Protein 7UI2 (pdb70)

B-factor: mean 17.04, std 7.42, range [5.12, 53.89]

Radius of gyration: 20.71 Å; Cα contacts (8 Å, |Δi|>4): 274; chains: 2; bounding box: 57×62×33 Å

Secondary structure (DSSP, 8-state):
----HHHHHHHHTTT-TTHHHHHHHHHHHHHTSS-TTS---HHHHHHHHHHHHHTTSS-GGGHHHHHHHHHHHHHHHHHHHTT--TT--SHHHHHHHHHHTTSTT--HHHHHHHHHHHHHT---/-------HHHHHHHHTTT-TTHHHHHHHHHHHHHTSS-TTS---HHHHHHHHHHHHHTTSS-GGGHHHHHHHHHHHHHHHHHHHTT--TT--SHHHHHHHHHHTTSTT--HHHHHHHHHHHHHT---

Nearest PDB structures (foldseek):
  7ui2-assembly1_A  TM=1.008E+00  e=2.248E-19  Phlebotomus papatasi
  4jd9-assembly6_E  TM=9.354E-01  e=8.889E-13  Phlebotomus duboscqi
  4jd9-assembly4_D  TM=9.294E-01  e=1.485E-12  Phlebotomus duboscqi
  4jd9-assembly7_G  TM=9.318E-01  e=2.749E-12  Phlebotomus duboscqi
  4ozd-assembly1_A  TM=9.275E-01  e=1.919E-12  Phlebotomus duboscqi

Solvent-accessible surface area: 14490 Å² total; per-residue (Å²): 198,160,52,37,0,19,96,66,0,78,69,142,29,126,53,27,6,1,72,124,4,1,27,46,13,7,52,13,32,77,6,28,0,2,23,136,101,69,67,21,50,148,87,26,2,126,41,0,0,57,10,0,34,148,52,108,8,13,75,161,89,60,92,78,67,6,53,123,21,0,82,72,4,10,162,124,6,141,147,72,32,212,108,36,40,117,36,20,37,19,20,17,2,31,10,0,68,113,19,0,34,109,20,201,90,10,9,73,131,119,0,71,124,4,15,106,88,48,1,104,83,28,97,66,165,153,80,120,134,65,33,0,26,110,63,0,82,76,139,29,136,147,53,118,34,63,122,11,1,15,34,12,6,35,13,33,83,6,28,0,1,24,133,113,70,68,14,35,128,87,24,2,101,45,0,0,68,10,0,29,139,44,121,4,9,82,158,92,50,78,74,51,0,42,100,12,0,71,85,3,6,134,71,6,106,116,32,31,159,137,55,78,156,210,74,75,20,71,20,2,2,4,0,17,37,1,0,2,22,20,176,82,5,24,18,60,85,0,31,131,3,6,71,92,47,0,110,84,29,96,73

Foldseek 3Di:
DWDFLLVVLCVVCVPPPCSVQRSLLSNLCLQLLAPPVRAGDDRNLVSLLVLCCVLPQDDPVCSVVLSVQLVVQSVVLCVVCVPPDPPDPNCSSVSSVVSSVVPPSGDPVSSVVSSVVVRVVDID/DDPPWDFLLVVLCVVCVPPPCSVQRSLLSNLCLQLLAPPVRQGDDRNLVSLLVLCCVLPQDDPVCSVVLSVQLVVQSVVLCVVCVPPDPPDPNCSSVSSVVSSVVPPSGDPVSSVVSSVVVRVVDID

Organism: Phlebotomus papatasi (NCBI:txid29031)

InterPro domains:
  IPR036728 Pheromone/general odorant binding protein superfamily [G3DSA:1.10.238.20] (1-122)

Structure (mmCIF, N/CA/C/O backbone):
data_7UI2
#
_entry.id   7UI2
#
_cell.length_a   34.380
_cell.length_b   54.610
_cell.length_c   61.620
_cell.angle_alpha   90.00
_cell.angle_beta   89.97
_cell.angle_gamma   90.00
#
_symmetry.space_group_name_H-M   'P 1 21 1'
#
loop_
_entity.id
_entity.type
_entity.pdbx_description
1 polymer 'SP15 protein'
2 non-polymer 'ACETATE ION'
3 water water
#
loop_
_atom_site.group_PDB
_atom_site.id
_atom_site.type_symbol
_atom_site.label_atom_id
_atom_site.label_alt_id
_atom_site.label_comp_id
_atom_site.label_asym_id
_atom_site.label_entity_id
_atom_site.label_seq_id
_atom_si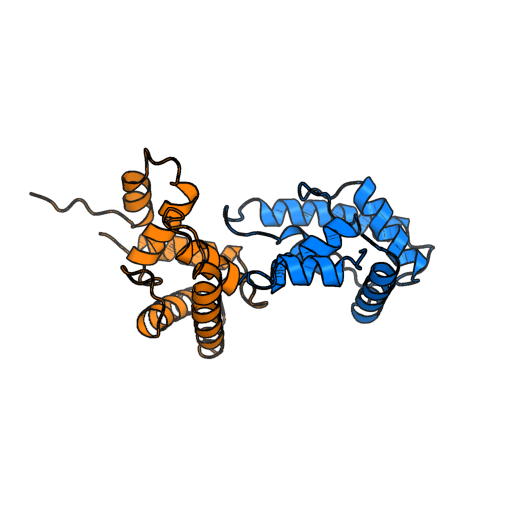te.pdbx_PDB_ins_code
_atom_site.Cartn_x
_atom_site.Cartn_y
_atom_site.Cartn_z
_atom_site.occupancy
_atom_site.B_iso_or_equiv
_atom_site.auth_seq_id
_atom_site.auth_comp_id
_atom_site.auth_asym_id
_atom_site.auth_atom_id
_atom_site.pdbx_PDB_model_num
ATOM 1 N N . GLU A 1 5 ? -26.994 8.034 -7.287 1.00 31.25 -1 GLU A N 1
ATOM 2 C CA . GLU A 1 5 ? -25.957 7.318 -6.557 1.00 29.76 -1 GLU A CA 1
ATOM 3 C C . GLU A 1 5 ? -25.209 6.388 -7.508 1.00 28.19 -1 GLU A C 1
ATOM 4 O O . GLU A 1 5 ? -25.813 5.564 -8.196 1.00 30.83 -1 GLU A O 1
ATOM 10 N N . PHE A 1 6 ? -23.893 6.562 -7.590 1.00 25.68 0 PHE A N 1
ATOM 11 C CA . PHE A 1 6 ? -23.064 5.818 -8.524 1.00 23.22 0 PHE A CA 1
ATOM 12 C C . PHE A 1 6 ? -22.168 4.850 -7.764 1.00 23.52 0 PHE A C 1
ATOM 13 O O . PHE A 1 6 ? -21.679 5.154 -6.671 1.00 26.06 0 PHE A O 1
ATOM 21 N N . GLU A 1 7 ? -21.977 3.668 -8.342 1.00 20.11 1 GLU A N 1
ATOM 22 C CA . GLU A 1 7 ? -21.170 2.632 -7.719 1.00 19.03 1 GLU A CA 1
ATOM 23 C C . GLU A 1 7 ? -20.215 2.054 -8.749 1.00 18.18 1 GLU A C 1
ATOM 24 O O . GLU A 1 7 ? -20.430 2.162 -9.959 1.00 16.31 1 GLU A O 1
ATOM 30 N N . ASN A 1 8 ? -19.164 1.429 -8.252 1.00 16.22 2 ASN A N 1
ATOM 31 C CA . ASN A 1 8 ? -18.243 0.722 -9.120 1.00 14.46 2 ASN A CA 1
ATOM 32 C C . ASN A 1 8 ? -18.905 -0.559 -9.622 1.00 13.54 2 ASN A C 1
ATOM 33 O O . ASN A 1 8 ? -19.786 -1.108 -8.954 1.00 14.22 2 ASN A O 1
ATOM 38 N N . PRO A 1 9 ? -18.511 -1.044 -10.806 1.00 12.21 3 PRO A N 1
ATOM 39 C CA . PRO A 1 9 ? -19.125 -2.275 -11.334 1.00 11.54 3 PRO A CA 1
ATOM 40 C C . PRO A 1 9 ? -19.104 -3.444 -10.366 1.00 11.58 3 PRO A C 1
ATOM 41 O O . PRO A 1 9 ? -20.081 -4.198 -10.305 1.00 11.88 3 PRO A O 1
ATOM 45 N N . SER A 1 10 ? -18.015 -3.612 -9.608 1.00 11.49 4 SER A N 1
ATOM 46 C CA . SER A 1 10 ? -17.929 -4.686 -8.619 1.00 12.98 4 SER A CA 1
ATOM 47 C C . SER A 1 10 ? -19.129 -4.665 -7.673 1.00 15.78 4 SER A C 1
ATOM 48 O O . SER A 1 10 ? -19.812 -5.678 -7.489 1.00 16.02 4 SER A O 1
ATOM 51 N N . LYS A 1 11 ? -19.401 -3.506 -7.068 1.00 14.35 5 LYS A N 1
ATOM 52 C CA . LYS A 1 11 ? -20.506 -3.397 -6.119 1.00 15.97 5 LYS A CA 1
ATOM 53 C C . LYS A 1 11 ? -21.853 -3.574 -6.811 1.00 16.11 5 LYS A C 1
ATOM 54 O O . LYS A 1 11 ? -22.724 -4.299 -6.316 1.00 16.92 5 LYS A O 1
ATOM 60 N N . LYS A 1 12 ? -22.039 -2.908 -7.954 1.00 15.55 6 LYS A N 1
ATOM 61 C CA . LYS A 1 12 ? -23.278 -3.033 -8.714 1.00 15.90 6 LYS A CA 1
ATOM 62 C C . LYS A 1 12 ? -23.572 -4.491 -9.051 1.00 15.21 6 LYS A C 1
ATOM 63 O O . LYS A 1 12 ? -24.712 -4.951 -8.929 1.00 16.14 6 LYS A O 1
ATOM 69 N N . CYS A 1 13 ? -22.550 -5.240 -9.467 1.00 13.80 7 CYS A N 1
ATOM 70 C CA . CYS A 1 13 ? -22.786 -6.611 -9.905 1.00 13.37 7 CYS A CA 1
ATOM 71 C C . CYS A 1 13 ? -23.022 -7.536 -8.717 1.00 15.36 7 CYS A C 1
ATOM 72 O O . CYS A 1 13 ? -23.848 -8.453 -8.791 1.00 14.64 7 CYS A O 1
ATOM 75 N N . GLU A 1 14 ? -22.287 -7.321 -7.621 1.00 14.51 8 GLU A N 1
ATOM 76 C CA . GLU A 1 14 ? -22.529 -8.079 -6.398 1.00 15.68 8 GLU A CA 1
ATOM 77 C C . GLU A 1 14 ? -23.973 -7.922 -5.937 1.00 21.26 8 GLU A C 1
ATOM 78 O O . GLU A 1 14 ? -24.610 -8.894 -5.516 1.00 23.04 8 GLU A O 1
ATOM 84 N N . GLU A 1 15 ? -24.505 -6.700 -6.021 1.00 19.30 9 GLU A N 1
ATOM 85 C CA . GLU A 1 15 ? -25.875 -6.448 -5.591 1.00 19.66 9 GLU A CA 1
ATOM 86 C C . GLU A 1 15 ? -26.875 -7.132 -6.507 1.00 19.62 9 GLU A C 1
ATOM 87 O O . GLU A 1 15 ? -27.883 -7.674 -6.042 1.00 21.03 9 GLU A O 1
ATOM 93 N N . LYS A 1 16 ? -26.610 -7.111 -7.813 1.00 18.23 10 LYS A N 1
ATOM 94 C CA . LYS A 1 16 ? -27.525 -7.707 -8.777 1.00 18.36 10 LYS A CA 1
ATOM 95 C C . LYS A 1 16 ? -27.690 -9.204 -8.543 1.00 18.50 10 LYS A C 1
ATOM 96 O O . LYS A 1 16 ? -28.793 -9.745 -8.690 1.00 19.63 10 LYS A O 1
ATOM 102 N N . PHE A 1 17 ? -26.612 -9.887 -8.161 1.00 17.60 11 PHE A N 1
ATOM 103 C CA . PHE A 1 17 ? -26.605 -11.338 -8.032 1.00 20.88 11 PHE A CA 1
ATOM 104 C C . PHE A 1 17 ? -26.528 -11.806 -6.584 1.00 20.78 11 PHE A C 1
ATOM 105 O O . PHE A 1 17 ? -26.104 -12.938 -6.323 1.00 18.91 11 PHE A O 1
ATOM 113 N N . LYS A 1 18 ? -26.978 -10.971 -5.644 1.00 20.41 12 LYS A N 1
ATOM 114 C CA . LYS A 1 18 ? -26.823 -11.276 -4.224 1.00 24.45 12 LYS A CA 1
ATOM 115 C C . LYS A 1 18 ? -27.646 -12.490 -3.802 1.00 22.93 12 LYS A C 1
ATOM 116 O O . LYS A 1 18 ? -27.234 -13.246 -2.915 1.00 26.07 12 LYS A O 1
ATOM 122 N N . ASN A 1 19 ? -28.801 -12.701 -4.425 1.00 23.54 13 ASN A N 1
ATOM 123 C CA . ASN A 1 19 ? -29.640 -13.864 -4.144 1.00 25.03 13 ASN A CA 1
ATOM 124 C C . ASN A 1 19 ? -29.676 -14.846 -5.313 1.00 24.15 13 ASN A C 1
ATOM 125 O O . ASN A 1 19 ? -30.708 -15.449 -5.608 1.00 28.43 13 ASN A O 1
ATOM 130 N N . ASP A 1 20 ? -28.551 -15.016 -5.998 1.00 22.27 14 ASP A N 1
ATOM 131 C CA . ASP A 1 20 ? -28.488 -15.898 -7.153 1.00 24.37 14 ASP A CA 1
ATOM 132 C C . ASP A 1 20 ? -27.455 -16.976 -6.871 1.00 21.16 14 ASP A C 1
ATOM 133 O O . ASP A 1 20 ? -26.300 -16.667 -6.560 1.00 20.16 14 ASP A O 1
ATOM 138 N N . ALA A 1 21 ? -27.874 -18.241 -6.966 1.00 22.19 15 ALA A N 1
ATOM 139 C CA . ALA A 1 21 ? -26.958 -19.340 -6.676 1.00 22.22 15 ALA A CA 1
ATOM 140 C C . ALA A 1 21 ? -25.845 -19.452 -7.705 1.00 24.15 15 ALA A C 1
ATOM 141 O O . ALA A 1 21 ? -24.880 -20.194 -7.486 1.00 24.14 15 ALA A O 1
ATOM 143 N N . SER A 1 22 ? -25.954 -18.734 -8.814 1.00 21.43 16 SER A N 1
ATOM 144 C CA . SER A 1 22 ? -24.927 -18.716 -9.842 1.00 20.86 16 SER A CA 1
ATOM 145 C C . SER A 1 22 ? -23.964 -17.547 -9.688 1.00 16.76 16 SER A C 1
ATOM 146 O O . SER A 1 22 ? -23.181 -17.285 -10.606 1.00 14.98 16 SER A O 1
ATOM 149 N N . LYS A 1 23 ? -23.983 -16.856 -8.542 1.00 16.69 17 LYS A N 1
ATOM 150 C CA . LYS A 1 23 ? -23.322 -15.556 -8.456 1.00 15.64 17 LYS A CA 1
ATOM 151 C C . LYS A 1 23 ? -21.814 -15.649 -8.652 1.00 14.51 17 LYS A C 1
ATOM 152 O O . LYS A 1 23 ? -21.197 -14.692 -9.132 1.00 13.38 17 LYS A O 1
ATOM 158 N N . MET A 1 24 ? -21.199 -16.781 -8.299 1.00 14.98 18 MET A N 1
ATOM 159 C CA . MET A 1 24 ? -19.752 -16.888 -8.478 1.00 14.16 18 MET A CA 1
ATOM 160 C C . MET A 1 24 ? -19.353 -16.829 -9.948 1.00 14.69 18 MET A C 1
ATOM 161 O O . MET A 1 24 ? -18.244 -16.389 -10.271 1.00 12.00 18 MET A O 1
ATOM 166 N N . ALA A 1 25 ? -20.244 -17.235 -10.849 1.00 13.18 19 ALA A N 1
ATOM 167 C CA . ALA A 1 25 ? -19.988 -17.090 -12.276 1.00 12.86 19 ALA A CA 1
ATOM 168 C C . ALA A 1 25 ? -20.457 -15.745 -12.810 1.00 11.73 19 ALA A C 1
ATOM 169 O O . ALA A 1 25 ? -19.751 -15.106 -13.599 1.00 11.69 19 ALA A O 1
ATOM 171 N N . CYS A 1 26 ? -21.630 -15.285 -12.373 1.00 12.03 20 CYS A N 1
ATOM 172 C CA . CYS A 1 26 ? -22.267 -14.136 -13.007 1.00 11.75 20 CYS A CA 1
ATOM 173 C C . CYS A 1 26 ? -21.752 -12.793 -12.512 1.00 11.19 20 CYS A C 1
ATOM 174 O O . CYS A 1 26 ? -21.865 -11.803 -13.242 1.00 10.77 20 CYS A O 1
ATOM 177 N N . ILE A 1 27 ? -21.180 -12.729 -11.310 1.00 11.39 21 ILE A N 1
ATOM 178 C CA . ILE A 1 27 ? -20.539 -11.487 -10.874 1.00 10.99 21 ILE A CA 1
ATOM 179 C C . ILE A 1 27 ? -19.356 -11.100 -11.755 1.00 10.78 21 ILE A C 1
ATOM 180 O O . ILE A 1 27 ? -19.334 -9.961 -12.253 1.00 9.42 21 ILE A O 1
ATOM 185 N N . PRO A 1 28 ? -18.362 -11.970 -12.005 1.00 12.15 22 PRO A N 1
ATOM 186 C CA . PRO A 1 28 ? -17.275 -11.577 -12.926 1.00 9.41 22 PRO A CA 1
ATOM 187 C C . PRO A 1 28 ? -17.760 -11.249 -14.327 1.00 8.80 22 PRO A C 1
ATOM 188 O O . PRO A 1 28 ? -17.237 -10.324 -14.961 1.00 7.56 22 PRO A O 1
ATOM 192 N N . HIS A 1 29 ? -18.740 -12.003 -14.834 1.00 8.46 23 HIS A N 1
ATOM 193 C CA . HIS A 1 29 ? -19.267 -11.753 -16.174 1.00 8.81 23 HIS A CA 1
ATOM 194 C C . HIS A 1 29 ? -19.951 -10.393 -16.245 1.00 8.69 23 HIS A C 1
ATOM 195 O O . HIS A 1 29 ? -19.751 -9.630 -17.197 1.00 8.29 23 HIS A O 1
ATOM 202 N N . CYS A 1 30 ? -20.772 -10.080 -15.238 1.00 9.23 24 CYS A N 1
ATOM 203 C CA . CYS A 1 30 ? -21.385 -8.759 -15.146 1.00 9.65 24 CYS A CA 1
ATOM 204 C C . CYS A 1 30 ? -20.330 -7.657 -15.153 1.00 9.02 24 CYS A C 1
ATOM 205 O O . CYS A 1 30 ? -20.495 -6.631 -15.825 1.00 9.14 24 CYS A O 1
ATOM 208 N N . LYS A 1 31 ? -19.231 -7.860 -14.420 1.00 8.54 25 LYS A N 1
ATOM 209 C CA . LYS A 1 31 ? -18.190 -6.840 -14.319 1.00 8.74 25 LYS A CA 1
ATOM 210 C C . LYS A 1 31 ? -17.491 -6.626 -15.658 1.00 7.51 25 LYS A C 1
ATOM 211 O O . LYS A 1 31 ? -17.306 -5.485 -16.097 1.00 7.56 25 LYS A O 1
ATOM 217 N N . TYR A 1 32 ? -17.095 -7.718 -16.322 1.00 7.08 26 TYR A N 1
ATOM 218 C CA . TYR A 1 32 ? -16.447 -7.604 -17.627 1.00 6.69 26 TYR A CA 1
ATOM 219 C C . TYR A 1 32 ? -17.339 -6.904 -18.645 1.00 7.12 26 TYR A C 1
ATOM 220 O O . TYR A 1 32 ? -16.837 -6.187 -19.518 1.00 7.06 26 TYR A O 1
ATOM 229 N N . GLN A 1 33 ? -18.654 -7.105 -18.561 1.00 7.75 27 GLN A N 1
ATOM 230 C CA . GLN A 1 33 ? -19.549 -6.387 -19.457 1.00 8.46 27 GLN A CA 1
ATOM 231 C C . GLN A 1 33 ? -19.542 -4.898 -19.142 1.00 10.70 27 GLN A C 1
ATOM 232 O O . GLN A 1 33 ? -19.574 -4.063 -20.055 1.00 10.83 27 GLN A O 1
ATOM 238 N N . TYR A 1 34 ? -19.454 -4.539 -17.858 1.00 10.01 28 TYR A N 1
ATOM 239 C CA . TYR A 1 34 ? -19.424 -3.118 -17.539 1.00 10.21 28 TYR A CA 1
ATOM 240 C C . TYR A 1 34 ? -18.087 -2.500 -17.914 1.00 10.14 28 TYR A C 1
ATOM 241 O O . TYR A 1 34 ? -18.019 -1.308 -18.236 1.00 11.96 28 TYR A O 1
ATOM 250 N N . TYR A 1 35 ? -17.012 -3.282 -17.849 1.00 7.93 29 TYR A N 1
ATOM 251 C CA . TYR A 1 35 ? -15.691 -2.812 -18.242 1.00 10.97 29 TYR A CA 1
ATOM 252 C C . TYR A 1 35 ? -15.543 -2.689 -19.749 1.00 10.94 29 TYR A C 1
ATOM 253 O O . TYR A 1 35 ? -14.579 -2.073 -20.214 1.00 11.15 29 TYR A O 1
ATOM 262 N N . GLY A 1 36 ? -16.462 -3.267 -20.515 1.00 7.85 30 GLY A N 1
ATOM 263 C CA . GLY A 1 36 ? -16.331 -3.287 -21.954 1.00 9.74 30 GLY A CA 1
ATOM 264 C C . GLY A 1 36 ? -15.402 -4.348 -22.489 1.00 9.37 30 GLY A C 1
ATOM 265 O O . GLY A 1 36 ? -14.993 -4.267 -23.651 1.00 9.46 30 GLY A O 1
ATOM 266 N N . PHE A 1 37 ? -15.042 -5.344 -21.674 1.00 6.94 31 PHE A N 1
ATOM 267 C CA . PHE A 1 37 ? -14.185 -6.433 -22.134 1.00 6.63 31 PHE A CA 1
ATOM 268 C C . PHE A 1 37 ? -14.976 -7.523 -22.841 1.00 7.28 31 PHE A C 1
ATOM 269 O O . PHE A 1 37 ? -14.404 -8.285 -23.628 1.00 7.13 31 PHE A O 1
ATOM 277 N N . VAL A 1 38 ? -16.268 -7.624 -22.546 1.00 7.34 32 VAL A N 1
ATOM 278 C CA . VAL A 1 38 ? -17.189 -8.546 -23.192 1.00 8.88 32 VAL A CA 1
ATOM 279 C C . VAL A 1 38 ? -18.439 -7.752 -23.536 1.00 9.22 32 VAL A C 1
ATOM 280 O O . VAL A 1 38 ? -18.926 -6.965 -22.716 1.00 8.80 32 VAL A O 1
ATOM 284 N N . ALA A 1 39 ? -18.951 -7.940 -24.750 1.00 9.90 33 ALA A N 1
ATOM 285 C CA . ALA A 1 39 ? -20.123 -7.187 -25.173 1.00 13.84 33 ALA A CA 1
ATOM 286 C C . ALA A 1 39 ? -21.365 -7.662 -24.416 1.00 12.59 33 ALA A C 1
ATOM 287 O O . ALA A 1 39 ? -21.395 -8.745 -23.824 1.00 10.88 33 ALA A O 1
ATOM 289 N N . MET A 1 40 ? -22.402 -6.822 -24.423 1.00 16.43 34 MET A N 1
ATOM 290 C CA . MET A 1 40 ? -23.638 -7.163 -23.723 1.00 16.25 34 MET A CA 1
ATOM 291 C C . MET A 1 40 ? -24.338 -8.373 -24.326 1.00 14.64 34 MET A C 1
ATOM 292 O O . MET A 1 40 ? -25.157 -9.006 -23.651 1.00 14.94 34 MET A O 1
ATOM 297 N N . ASP A 1 41 ? -24.022 -8.713 -25.571 1.00 14.71 35 ASP A N 1
ATOM 298 C CA . ASP A 1 41 ? -24.542 -9.901 -26.229 1.00 17.04 35 ASP A CA 1
ATOM 299 C C . ASP A 1 41 ? -23.588 -11.089 -26.152 1.00 15.68 35 ASP A C 1
ATOM 300 O O . ASP A 1 41 ? -23.791 -12.084 -26.859 1.00 15.28 35 ASP A O 1
ATOM 305 N N . ASN A 1 42 ? -22.566 -11.006 -25.301 1.00 12.93 36 ASN A N 1
ATOM 306 C CA . ASN A 1 42 ? -21.533 -12.012 -25.028 1.00 13.15 36 ASN A CA 1
ATOM 307 C C . ASN A 1 42 ? -20.483 -12.142 -26.126 1.00 16.75 36 ASN A C 1
ATOM 308 O O . ASN A 1 42 ? -19.594 -12.995 -26.005 1.00 20.28 36 ASN A O 1
ATOM 313 N N . ASN A 1 43 ? -20.540 -11.336 -27.181 1.00 14.88 37 ASN A N 1
ATOM 314 C CA . ASN A 1 43 ? -19.510 -11.409 -28.202 1.00 13.82 37 ASN A CA 1
ATOM 315 C C . ASN A 1 43 ? -18.247 -10.689 -27.731 1.00 14.97 37 ASN A C 1
ATOM 316 O O . ASN A 1 43 ? -18.285 -9.802 -26.873 1.00 14.85 37 ASN A O 1
ATOM 321 N N . ILE A 1 44 ? -17.112 -11.106 -28.286 1.00 12.22 38 ILE A N 1
ATOM 322 C CA . ILE A 1 44 ? -15.822 -10.480 -28.022 1.00 12.53 38 ILE A CA 1
ATOM 323 C C . ILE A 1 44 ? -15.185 -10.229 -29.380 1.00 13.06 38 ILE A C 1
ATOM 324 O O . ILE A 1 44 ? -14.814 -11.182 -30.077 1.00 14.18 38 ILE A O 1
ATOM 329 N N . ALA A 1 45 ? -15.067 -8.961 -29.764 1.00 11.63 39 ALA A N 1
ATOM 330 C CA . ALA A 1 45 ? -14.510 -8.599 -31.061 1.00 18.93 39 ALA A CA 1
ATOM 331 C C . ALA A 1 45 ? -13.558 -7.421 -30.873 1.00 12.21 39 ALA A C 1
ATOM 332 O O . ALA A 1 45 ? -13.196 -7.063 -29.749 1.00 11.02 39 ALA A O 1
ATOM 334 N N . LYS A 1 46 ? -13.152 -6.819 -31.995 1.00 13.33 40 LYS A N 1
ATOM 335 C CA . LYS A 1 46 ? -12.188 -5.713 -32.007 1.00 14.13 40 LYS A CA 1
ATOM 336 C C . LYS A 1 46 ? -12.440 -4.624 -30.967 1.00 12.36 40 LYS A C 1
ATOM 337 O O . LYS A 1 46 ? -11.483 -4.239 -30.282 1.00 11.60 40 LYS A O 1
ATOM 343 N N . PRO A 1 47 ? -13.656 -4.087 -30.795 1.00 15.96 41 PRO A N 1
ATOM 344 C CA . PRO A 1 47 ? -13.832 -3.021 -29.790 1.00 14.28 41 PRO A CA 1
ATOM 345 C C . PRO A 1 47 ? -13.544 -3.472 -28.370 1.00 10.57 41 PRO A C 1
ATOM 346 O O . PRO A 1 47 ? -12.912 -2.738 -27.603 1.00 10.06 41 PRO A O 1
ATOM 350 N N . GLU A 1 48 ? -14.000 -4.669 -27.998 1.00 10.14 42 GLU A N 1
ATOM 351 C CA . GLU A 1 48 ? -13.757 -5.185 -26.653 1.00 10.10 42 GLU A CA 1
ATOM 352 C C . GLU A 1 48 ? -12.281 -5.509 -26.447 1.00 9.56 42 GLU A C 1
ATOM 353 O O . GLU A 1 48 ? -11.744 -5.324 -25.348 1.00 7.77 42 GLU A O 1
ATOM 359 N N . ILE A 1 49 ? -11.614 -6.000 -27.492 1.00 8.95 43 ILE A N 1
ATOM 360 C CA . ILE A 1 49 ? -10.203 -6.340 -27.381 1.00 8.76 4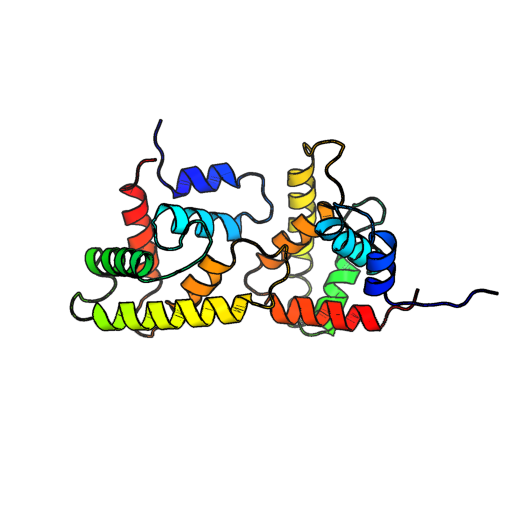3 ILE A CA 1
ATOM 361 C C . ILE A 1 49 ? -9.356 -5.079 -27.318 1.00 8.88 43 ILE A C 1
ATOM 362 O O . ILE A 1 49 ? -8.317 -5.041 -26.646 1.00 8.53 43 ILE A O 1
ATOM 367 N N . ARG A 1 50 ? -9.791 -4.023 -28.003 1.00 9.58 44 ARG A N 1
ATOM 368 C CA . ARG A 1 50 ? -9.025 -2.789 -27.983 1.00 11.16 44 ARG A CA 1
ATOM 369 C C . ARG A 1 50 ? -9.092 -2.191 -26.586 1.00 11.02 44 ARG A C 1
ATOM 370 O O . ARG A 1 50 ? -8.095 -1.686 -26.057 1.00 12.17 44 ARG A O 1
ATOM 378 N N . THR A 1 51 ? -10.275 -2.279 -25.965 1.00 9.80 45 THR A N 1
ATOM 379 C CA . THR A 1 51 ? -10.481 -1.777 -24.610 1.00 10.34 45 THR A CA 1
ATOM 380 C C . THR A 1 51 ? -9.682 -2.586 -23.590 1.00 10.40 45 THR A C 1
ATOM 381 O O . THR A 1 51 ? -8.984 -2.017 -22.744 1.00 9.19 45 THR A O 1
ATOM 385 N N . PHE A 1 52 ? -9.789 -3.918 -23.645 1.00 7.30 46 PHE A N 1
ATOM 386 C CA . PHE A 1 52 ? -9.150 -4.771 -22.642 1.00 7.59 46 PHE A CA 1
ATOM 387 C C . PHE A 1 52 ? -7.627 -4.654 -22.716 1.00 7.25 46 PHE A C 1
ATOM 388 O O . PHE A 1 52 ? -6.952 -4.498 -21.691 1.00 6.86 46 PHE A O 1
ATOM 396 N N . SER A 1 53 ? -7.069 -4.720 -23.931 1.00 7.44 47 SER A N 1
ATOM 397 C CA . SER A 1 53 ? -5.623 -4.592 -24.093 1.00 7.94 47 SER A CA 1
ATOM 398 C C . SER A 1 53 ? -5.136 -3.221 -23.638 1.00 8.26 47 SER A C 1
ATOM 399 O O . SER A 1 53 ? -4.056 -3.102 -23.047 1.00 8.64 47 SER A O 1
ATOM 402 N N . ASN A 1 54 ? -5.930 -2.173 -23.891 1.00 8.42 48 ASN A N 1
ATOM 403 C CA . ASN A 1 54 ? -5.555 -0.830 -23.448 1.00 9.91 48 ASN A CA 1
ATOM 404 C C . ASN A 1 54 ? -5.464 -0.753 -21.925 1.00 9.33 48 ASN A C 1
ATOM 405 O O . ASN A 1 54 ? -4.542 -0.130 -21.384 1.00 9.21 48 ASN A O 1
ATOM 410 N N . VAL A 1 55 ? -6.407 -1.382 -21.215 1.00 7.92 49 VAL A N 1
ATOM 411 C CA . VAL A 1 55 ? -6.366 -1.375 -19.753 1.00 7.81 49 VAL A CA 1
ATOM 412 C C . VAL A 1 55 ? -5.135 -2.120 -19.250 1.00 8.47 49 VAL A C 1
ATOM 413 O O . VAL A 1 55 ? -4.427 -1.653 -18.348 1.00 8.48 49 VAL A O 1
ATOM 417 N N . LEU A 1 56 ? -4.860 -3.291 -19.832 1.00 7.66 50 LEU A N 1
ATOM 418 C CA . LEU A 1 56 ? -3.734 -4.098 -19.373 1.00 7.99 50 LEU A CA 1
ATOM 419 C C . LEU A 1 56 ? -2.408 -3.378 -19.595 1.00 9.41 50 LEU A C 1
ATOM 420 O O . LEU A 1 56 ? -1.503 -3.458 -18.754 1.00 9.50 50 LEU A O 1
ATOM 425 N N . ILE A 1 57 ? -2.281 -2.660 -20.713 1.00 9.20 51 ILE A N 1
ATOM 426 C CA . ILE A 1 57 ? -1.056 -1.915 -20.989 1.00 10.24 51 ILE A CA 1
ATOM 427 C C . ILE A 1 57 ? -0.922 -0.725 -20.044 1.00 10.75 51 ILE A C 1
ATOM 428 O O . ILE A 1 57 ? 0.162 -0.454 -19.513 1.00 11.68 51 ILE A O 1
ATOM 433 N N . LYS A 1 58 ? -2.019 0.011 -19.829 1.00 10.40 52 LYS A N 1
ATOM 434 C CA . LYS A 1 58 ? -1.980 1.188 -18.964 1.00 11.11 52 LYS A CA 1
ATOM 435 C C . LYS A 1 58 ? -1.541 0.830 -17.550 1.00 11.39 52 LYS A C 1
ATOM 436 O O . LYS A 1 58 ? -0.810 1.592 -16.906 1.00 12.49 52 LYS A O 1
ATOM 442 N N . TYR A 1 59 ? -1.986 -0.314 -17.043 1.00 10.63 53 TYR A N 1
ATOM 443 C CA . TYR A 1 59 ? -1.609 -0.770 -15.714 1.00 12.22 53 TYR A CA 1
ATOM 444 C C . TYR A 1 59 ? -0.331 -1.602 -15.718 1.00 13.60 53 TYR A C 1
ATOM 445 O O . TYR A 1 59 ? 0.002 -2.215 -14.700 1.00 12.10 53 TYR A O 1
ATOM 454 N N . ASN A 1 60 ? 0.386 -1.628 -16.845 1.00 12.07 54 ASN A N 1
ATOM 455 C CA . ASN A 1 60 ? 1.692 -2.285 -16.978 1.00 12.70 54 ASN A CA 1
ATOM 456 C C . ASN A 1 60 ? 1.645 -3.772 -16.636 1.00 12.65 54 ASN A C 1
ATOM 457 O O . ASN A 1 60 ? 2.618 -4.334 -16.122 1.00 15.81 54 ASN A O 1
ATOM 462 N N . VAL A 1 61 ? 0.520 -4.430 -16.921 1.00 11.19 55 VAL A N 1
ATOM 463 C CA . VAL A 1 61 ? 0.451 -5.875 -16.734 1.00 13.55 55 VAL A CA 1
ATOM 464 C C . VAL A 1 61 ? 1.437 -6.576 -17.660 1.00 17.28 55 VAL A C 1
ATOM 465 O O . VAL A 1 61 ? 2.080 -7.562 -17.279 1.00 16.14 55 VAL A O 1
ATOM 469 N N . VAL A 1 62 ? 1.562 -6.081 -18.892 1.00 15.53 56 VAL A N 1
ATOM 470 C CA . VAL A 1 62 ? 2.649 -6.425 -19.797 1.00 16.66 56 VAL A CA 1
ATOM 471 C C . VAL A 1 62 ? 3.158 -5.139 -20.432 1.00 20.66 56 VAL A C 1
ATOM 472 O O . VAL A 1 62 ? 2.467 -4.118 -20.464 1.00 13.90 56 VAL A O 1
ATOM 476 N N . ASP A 1 63 ? 4.389 -5.202 -20.929 1.00 18.97 57 ASP A N 1
ATOM 477 C CA . ASP A 1 63 ? 5.031 -4.026 -21.494 1.00 18.77 57 ASP A CA 1
ATOM 478 C C . ASP A 1 63 ? 4.242 -3.504 -22.688 1.00 15.72 57 ASP A C 1
ATOM 479 O O . ASP A 1 63 ? 3.627 -4.263 -23.442 1.00 15.67 57 ASP A O 1
ATOM 484 N N . LYS A 1 64 ? 4.277 -2.180 -22.856 1.00 18.34 58 LYS A N 1
ATOM 485 C CA . LYS A 1 64 ? 3.565 -1.522 -23.947 1.00 14.77 58 LYS A CA 1
ATOM 486 C C . LYS A 1 64 ? 3.987 -2.032 -25.320 1.00 16.85 58 LYS A C 1
ATOM 487 O O . LYS A 1 64 ? 3.203 -1.940 -26.272 1.00 18.64 58 LYS A O 1
ATOM 493 N N . SER A 1 65 ? 5.206 -2.562 -25.454 1.00 16.73 59 SER A N 1
ATOM 494 C CA . SER A 1 65 ? 5.671 -3.041 -26.753 1.00 17.75 59 SER A CA 1
ATOM 495 C C . SER A 1 65 ? 4.972 -4.322 -27.178 1.00 18.19 59 SER A C 1
ATOM 496 O O . SER A 1 65 ? 5.080 -4.721 -28.343 1.00 24.51 59 SER A O 1
ATOM 499 N N . LEU A 1 66 ? 4.251 -4.966 -26.264 1.00 15.73 60 LEU A N 1
ATOM 500 C CA . LEU A 1 66 ? 3.598 -6.235 -26.532 1.00 18.26 60 LEU A CA 1
ATOM 501 C C . LEU A 1 66 ? 2.125 -6.084 -26.904 1.00 20.72 60 LEU A C 1
ATOM 502 O O . LEU A 1 66 ? 1.391 -7.076 -26.888 1.00 15.94 60 LEU A O 1
ATOM 507 N N . LYS A 1 67 ? 1.683 -4.876 -27.273 1.00 21.66 61 LYS A N 1
ATOM 508 C CA . LYS A 1 67 ? 0.249 -4.634 -27.430 1.00 19.67 61 LYS A CA 1
ATOM 509 C C . LYS A 1 67 ? -0.320 -5.402 -28.624 1.00 18.56 61 LYS A C 1
ATOM 510 O O . LYS A 1 67 ? -1.460 -5.881 -28.580 1.00 14.90 61 LYS A O 1
ATOM 516 N N . ALA A 1 68 ? 0.467 -5.551 -29.691 1.00 18.08 62 ALA A N 1
ATOM 517 C CA . ALA A 1 68 ? 0.015 -6.339 -30.835 1.00 20.64 62 ALA A CA 1
ATOM 518 C C . ALA A 1 68 ? -0.106 -7.821 -30.472 1.00 16.24 62 ALA A C 1
ATOM 519 O O . ALA A 1 68 ? -1.094 -8.473 -30.832 1.00 15.47 62 ALA A O 1
ATOM 521 N N . ASP A 1 69 ? 0.871 -8.354 -29.724 1.00 17.39 63 ASP A N 1
ATOM 522 C CA . ASP A 1 69 ? 0.831 -9.751 -29.291 1.00 17.55 63 ASP A CA 1
ATOM 523 C C . ASP A 1 69 ? -0.380 -10.028 -28.406 1.00 15.32 63 ASP A C 1
ATOM 524 O O . ASP A 1 69 ? -1.054 -11.052 -28.568 1.00 17.48 63 ASP A O 1
ATOM 529 N N . ILE A 1 70 ? -0.665 -9.131 -27.456 1.00 15.09 64 ILE A N 1
ATOM 530 C CA . ILE A 1 70 ? -1.771 -9.362 -26.534 1.00 14.99 64 ILE A CA 1
ATOM 531 C C . ILE A 1 70 ? -3.111 -9.289 -27.261 1.00 13.74 64 ILE A C 1
ATOM 532 O O . ILE A 1 70 ? -4.037 -10.052 -26.960 1.00 10.58 64 ILE A O 1
ATOM 537 N N . ARG A 1 71 ? -3.233 -8.391 -28.242 1.00 11.22 65 ARG A N 1
ATOM 538 C CA . ARG A 1 71 ? -4.456 -8.350 -29.037 1.00 12.86 65 ARG A CA 1
ATOM 539 C C . ARG A 1 71 ? -4.609 -9.614 -29.872 1.00 13.22 65 ARG A C 1
ATOM 540 O O . ARG A 1 71 ? -5.723 -10.121 -30.043 1.00 11.98 65 ARG A O 1
ATOM 548 N N . LYS A 1 72 ? -3.497 -10.148 -30.386 1.00 13.54 66 LYS A N 1
ATOM 549 C CA . LYS A 1 72 ? -3.563 -11.390 -31.150 1.00 14.54 66 LYS A CA 1
ATOM 550 C C . LYS A 1 72 ? -4.019 -12.557 -30.270 1.00 16.59 66 LYS A C 1
ATOM 551 O O . LYS A 1 72 ? -4.881 -13.345 -30.679 1.00 16.55 66 LYS A O 1
ATOM 557 N N . ILE A 1 73 ? -3.479 -12.677 -29.053 1.00 13.51 67 ILE A N 1
ATOM 558 C CA . ILE A 1 73 ? -3.928 -13.781 -28.200 1.00 15.77 67 ILE A CA 1
ATOM 559 C C . ILE A 1 73 ? -5.365 -13.576 -27.732 1.00 11.82 67 ILE A C 1
ATOM 560 O O . ILE A 1 73 ? -6.105 -14.549 -27.547 1.00 11.66 67 ILE A O 1
ATOM 565 N N . MET A 1 74 ? -5.786 -12.322 -27.535 1.00 10.67 68 MET A N 1
ATOM 566 C CA . MET A 1 74 ? -7.184 -12.056 -27.200 1.00 10.29 68 MET A CA 1
ATOM 567 C C . MET A 1 74 ? -8.121 -12.472 -28.327 1.00 10.66 68 MET A C 1
ATOM 568 O O . MET A 1 74 ? -9.194 -13.034 -28.075 1.00 10.52 68 MET A O 1
ATOM 573 N N . HIS A 1 75 ? -7.738 -12.191 -29.574 1.00 11.67 69 HIS A N 1
ATOM 574 C CA . HIS A 1 75 ? -8.523 -12.649 -30.715 1.00 13.73 69 HIS A CA 1
ATOM 575 C C . HIS A 1 75 ? -8.534 -14.177 -30.798 1.00 13.60 69 HIS A C 1
ATOM 576 O O . HIS A 1 75 ? -9.583 -14.780 -31.050 1.00 14.06 69 HIS A O 1
ATOM 583 N N . GLU A 1 76 ? -7.379 -14.820 -30.575 1.00 13.98 70 GLU A N 1
ATOM 584 C CA . GLU A 1 76 ? -7.342 -16.280 -30.502 1.00 14.86 70 GLU A CA 1
ATOM 585 C C . GLU A 1 76 ? -8.326 -16.794 -29.453 1.00 14.13 70 GLU A C 1
ATOM 586 O O . GLU A 1 76 ? -9.106 -17.720 -29.709 1.00 16.18 70 GLU A O 1
ATOM 592 N N . CYS A 1 77 ? -8.306 -16.191 -28.260 1.00 12.58 71 CYS A N 1
ATOM 593 C CA . CYS A 1 77 ? -9.151 -16.661 -27.165 1.00 13.45 71 CYS A CA 1
ATOM 594 C C . CYS A 1 77 ? -10.630 -16.432 -27.453 1.00 15.00 71 CYS A C 1
ATOM 595 O O . CYS A 1 77 ? -11.462 -17.290 -27.142 1.00 14.28 71 CYS A O 1
ATOM 598 N N . ALA A 1 78 ? -10.978 -15.282 -28.040 1.00 13.54 72 ALA A N 1
ATOM 599 C CA . ALA A 1 78 ? -12.370 -15.035 -28.407 1.00 14.06 72 ALA A CA 1
ATOM 600 C C . ALA A 1 78 ? -12.903 -16.140 -29.313 1.00 13.25 72 ALA A C 1
ATOM 601 O O . ALA A 1 78 ? -14.036 -16.604 -29.138 1.00 14.98 72 ALA A O 1
ATOM 603 N N . LYS A 1 79 ? -12.091 -16.584 -30.276 1.00 14.39 73 LYS A N 1
ATOM 604 C CA . LYS A 1 79 ? -12.488 -17.693 -31.141 1.00 16.12 73 LYS A CA 1
ATOM 605 C C . LYS A 1 79 ? -12.629 -18.985 -30.343 1.00 18.02 73 LYS A C 1
ATOM 606 O O . LYS A 1 79 ? -13.623 -19.709 -30.480 1.00 19.02 73 LYS A O 1
ATOM 612 N N . LYS A 1 80 ? -11.635 -19.294 -29.504 1.00 16.98 74 LYS A N 1
ATOM 613 C CA . LYS A 1 80 ? -11.653 -20.556 -28.769 1.00 18.07 74 LYS A CA 1
ATOM 614 C C . LYS A 1 80 ? -12.802 -20.583 -27.771 1.00 19.52 74 LYS A C 1
ATOM 615 O O . LYS A 1 80 ? -13.394 -21.640 -27.515 1.00 17.73 74 LYS A O 1
ATOM 621 N N . VAL A 1 81 ? -13.122 -19.425 -27.191 1.00 17.94 75 VAL A N 1
ATOM 622 C CA . VAL A 1 81 ? -14.210 -19.337 -26.223 1.00 16.60 75 VAL A CA 1
ATOM 623 C C . VAL A 1 81 ? -15.550 -19.568 -26.907 1.00 20.32 75 VAL A C 1
ATOM 624 O O . VAL A 1 81 ? -16.440 -20.233 -26.361 1.00 19.26 75 VAL A O 1
ATOM 628 N N . LYS A 1 82 ? -15.712 -19.018 -28.111 1.00 16.59 76 LYS A N 1
ATOM 629 C CA . LYS A 1 82 ? -16.922 -19.242 -28.892 1.00 23.91 76 LYS A CA 1
ATOM 630 C C . LYS A 1 82 ? -17.093 -20.721 -29.209 1.00 24.62 76 LYS A C 1
ATOM 631 O O . LYS A 1 82 ? -18.206 -21.258 -29.145 1.00 23.33 76 LYS A O 1
ATOM 637 N N . LYS A 1 83 ? -15.995 -21.397 -29.548 1.00 26.26 77 LYS A N 1
ATOM 638 C CA . LYS A 1 83 ? -16.079 -22.798 -29.943 1.00 26.69 77 LYS A CA 1
ATOM 639 C C . LYS A 1 83 ? -16.289 -23.684 -28.719 1.00 22.29 77 LYS A C 1
ATOM 640 O O . LYS A 1 83 ? -16.961 -24.719 -28.802 1.00 23.66 77 LYS A O 1
ATOM 646 N N . GLN A 1 84 ? -15.748 -23.273 -27.568 1.00 18.93 78 GLN A N 1
ATOM 647 C CA . GLN A 1 84 ? -15.929 -24.049 -26.346 1.00 21.59 78 GLN A CA 1
ATOM 648 C C . GLN A 1 84 ? -17.388 -24.042 -25.909 1.00 27.18 78 GLN A C 1
ATOM 649 O O . GLN A 1 84 ? -17.913 -25.063 -25.448 1.00 27.58 78 GLN A O 1
ATOM 655 N N . ALA A 1 85 ? -18.057 -22.901 -26.060 1.00 21.69 79 ALA A N 1
ATOM 656 C CA . ALA A 1 85 ? -19.404 -22.690 -25.553 1.00 26.42 79 ALA A CA 1
ATOM 657 C C . ALA A 1 85 ? -20.495 -23.104 -26.529 1.00 28.89 79 ALA A C 1
ATOM 658 O O . ALA A 1 85 ? -21.676 -23.038 -26.173 1.00 27.36 79 ALA A O 1
ATOM 660 N N . ARG A 1 86 ? -20.135 -23.532 -27.739 1.00 28.48 80 ARG A N 1
ATOM 661 C CA . ARG A 1 86 ? -21.138 -23.773 -28.770 1.00 29.18 80 ARG A CA 1
ATOM 662 C C . ARG A 1 86 ? -22.089 -24.891 -28.355 1.00 31.59 80 ARG A C 1
ATOM 663 O O . ARG A 1 86 ? -23.305 -24.797 -28.567 1.00 34.10 80 ARG A O 1
ATOM 671 N N . GLU A 1 87 ? -21.551 -25.958 -27.761 1.00 24.70 81 GLU A N 1
ATOM 672 C CA . GLU A 1 87 ? -22.338 -27.093 -27.295 1.00 30.90 81 GLU A CA 1
ATOM 673 C C . GLU A 1 87 ? -22.847 -26.905 -25.874 1.00 27.02 81 GLU A C 1
ATOM 674 O O . GLU A 1 87 ? -23.334 -27.867 -25.269 1.00 28.05 81 GLU A O 1
ATOM 680 N N . ASP A 1 88 ? -22.734 -25.700 -25.322 1.00 23.42 82 ASP A N 1
ATOM 681 C CA . ASP A 1 88 ? -23.183 -25.470 -23.959 1.00 22.44 82 ASP A CA 1
ATOM 682 C C . ASP A 1 88 ? -24.702 -25.518 -23.874 1.00 25.56 82 ASP A C 1
ATOM 683 O O . ASP A 1 88 ? -25.416 -25.101 -24.791 1.00 34.51 82 ASP A O 1
ATOM 688 N N . SER A 1 89 ? -25.189 -26.051 -22.754 1.00 24.15 83 SER A N 1
ATOM 689 C CA . SER A 1 89 ? -26.619 -26.151 -22.515 1.00 29.86 83 SER A CA 1
ATOM 690 C C . SER A 1 89 ? -27.228 -24.756 -22.441 1.00 24.73 83 SER A C 1
ATOM 691 O O . SER A 1 89 ? -26.546 -23.763 -22.168 1.00 22.52 83 SER A O 1
ATOM 694 N N . HIS A 1 90 ? -28.533 -24.698 -22.704 1.00 28.35 84 HIS A N 1
ATOM 695 C CA . HIS A 1 90 ? -29.260 -23.434 -22.688 1.00 30.19 84 HIS A CA 1
ATOM 696 C C . HIS A 1 90 ? -29.093 -22.671 -21.380 1.00 26.68 84 HIS A C 1
ATOM 697 O O . HIS A 1 90 ? -28.999 -21.438 -21.381 1.00 27.98 84 HIS A O 1
ATOM 704 N N . TRP A 1 91 ? -29.050 -23.382 -20.256 1.00 24.12 85 TRP A N 1
ATOM 705 C CA . TRP A 1 91 ? -29.086 -22.774 -18.928 1.00 23.23 85 TRP A CA 1
ATOM 706 C C . TRP A 1 91 ? -27.717 -22.516 -18.327 1.00 21.35 85 TRP A C 1
ATOM 707 O O . TRP A 1 91 ? -27.632 -22.063 -17.182 1.00 22.44 85 TRP A O 1
ATOM 718 N N . LEU A 1 92 ? -26.649 -22.784 -19.069 1.00 20.62 86 LEU A N 1
ATOM 719 C CA . LEU A 1 92 ? -25.299 -22.494 -18.609 1.00 22.92 86 LEU A CA 1
ATOM 720 C C . LEU A 1 92 ? -24.994 -21.034 -18.918 1.00 21.77 86 LEU A C 1
ATOM 721 O O . LEU A 1 92 ? -24.721 -20.678 -20.068 1.00 23.14 86 LEU A O 1
ATOM 726 N N . ASN A 1 93 ? -25.051 -20.191 -17.893 1.00 21.90 87 ASN A N 1
ATOM 727 C CA . ASN A 1 93 ? -24.933 -18.754 -18.067 1.00 21.44 87 ASN A CA 1
ATOM 728 C C . ASN A 1 93 ? -23.581 -18.247 -17.585 1.00 19.75 87 ASN A C 1
ATOM 729 O O . ASN A 1 93 ? -22.884 -18.895 -16.805 1.00 18.78 87 ASN A O 1
ATOM 734 N N . CYS A 1 94 ? -23.201 -17.081 -18.104 1.00 13.22 88 CYS A N 1
ATOM 735 C CA . CYS A 1 94 ? -22.058 -16.302 -17.631 1.00 14.22 88 CYS A CA 1
ATOM 736 C C . CYS A 1 94 ? -20.699 -16.945 -17.911 1.00 14.02 88 CYS A C 1
ATOM 737 O O . CYS A 1 94 ? -19.677 -16.458 -17.409 1.00 12.29 88 CYS A O 1
ATOM 740 N N . ARG A 1 95 ? -20.649 -18.002 -18.732 1.00 11.87 89 ARG A N 1
ATOM 741 C CA . ARG A 1 95 ? -19.400 -18.716 -19.001 1.00 13.21 89 ARG A CA 1
ATOM 742 C C . ARG A 1 95 ? -18.439 -17.969 -19.916 1.00 12.38 89 ARG A C 1
ATOM 743 O O . ARG A 1 95 ? -17.239 -18.262 -19.884 1.00 10.59 89 ARG A O 1
ATOM 751 N N . THR A 1 96 ? -18.933 -17.041 -20.738 1.00 12.09 90 THR A N 1
ATOM 752 C CA . THR A 1 96 ? -18.056 -16.331 -21.662 1.00 12.40 90 THR A CA 1
ATOM 753 C C . THR A 1 96 ? -16.870 -15.712 -20.933 1.00 9.46 90 THR A C 1
ATOM 754 O O . THR A 1 96 ? -15.715 -15.903 -21.328 1.00 9.13 90 THR A O 1
ATOM 758 N N . THR A 1 97 ? -17.140 -14.984 -19.848 1.00 8.57 91 THR A N 1
ATOM 759 C CA . THR A 1 97 ? -16.068 -14.316 -19.119 1.00 8.98 91 THR A CA 1
ATOM 760 C C . THR A 1 97 ? -15.139 -15.323 -18.446 1.00 8.02 91 THR A C 1
ATOM 761 O O . THR A 1 97 ? -13.915 -15.152 -18.465 1.00 7.73 91 THR A O 1
ATOM 765 N N . ILE A 1 98 ? -15.707 -16.375 -17.851 1.00 8.74 92 ILE A N 1
ATOM 766 C CA . ILE A 1 98 ? -14.897 -17.416 -17.221 1.00 9.26 92 ILE A CA 1
ATOM 767 C C . ILE A 1 98 ? -13.908 -18.008 -18.219 1.00 9.51 92 ILE A C 1
ATOM 768 O O . ILE A 1 98 ? -12.703 -18.089 -17.954 1.00 9.51 92 ILE A O 1
ATOM 773 N N . ASN A 1 99 ? -14.408 -18.443 -19.380 1.00 9.96 93 ASN A N 1
ATOM 774 C CA . ASN A 1 99 ? -13.554 -19.120 -20.353 1.00 10.54 93 ASN A CA 1
ATOM 775 C C . ASN A 1 99 ? -12.560 -18.148 -20.982 1.00 9.85 93 ASN A C 1
ATOM 776 O O . ASN A 1 99 ? -11.414 -18.515 -21.262 1.00 10.23 93 ASN A O 1
ATOM 781 N N . TYR A 1 100 ? -12.987 -16.900 -21.209 1.00 9.03 94 TYR A N 1
ATOM 782 C CA . TYR A 1 100 ? -12.107 -15.884 -21.781 1.00 8.50 94 TYR A CA 1
ATOM 783 C C . TYR A 1 100 ? -10.975 -15.561 -20.812 1.00 8.29 94 TYR A C 1
ATOM 784 O O . TYR A 1 100 ? -9.805 -15.483 -21.206 1.00 8.69 94 TYR A O 1
ATOM 793 N N . TYR A 1 101 ? -11.315 -15.406 -19.528 1.00 7.83 95 TYR A N 1
ATOM 794 C CA . TYR A 1 101 ? -10.327 -15.126 -18.491 1.00 9.76 95 TYR A CA 1
ATOM 795 C C . TYR A 1 101 ? -9.281 -16.233 -18.410 1.00 9.81 95 TYR A C 1
ATOM 796 O O . TYR A 1 101 ? -8.073 -15.968 -18.420 1.00 10.18 95 TYR A O 1
ATOM 805 N N . ARG A 1 102 ? -9.737 -17.486 -18.338 1.00 9.42 96 ARG A N 1
ATOM 806 C CA . ARG A 1 102 ? -8.815 -18.618 -18.281 1.00 10.46 96 ARG A CA 1
ATOM 807 C C . ARG A 1 102 ? -7.923 -18.677 -19.517 1.00 10.81 96 ARG A C 1
ATOM 808 O O . ARG A 1 102 ? -6.723 -18.958 -19.414 1.00 11.97 96 ARG A O 1
ATOM 816 N N . CYS A 1 103 ? -8.494 -18.427 -20.699 1.00 10.56 97 CYS A N 1
ATOM 817 C CA . CYS A 1 103 ? -7.711 -18.493 -21.931 1.00 11.12 97 CYS A CA 1
ATOM 818 C C . CYS A 1 103 ? -6.623 -17.426 -21.962 1.00 10.68 97 CYS A C 1
ATOM 819 O O . CYS A 1 103 ? -5.467 -17.721 -22.287 1.00 11.51 97 CYS A O 1
ATOM 822 N N . ILE A 1 104 ? -6.980 -16.176 -21.651 1.00 10.23 98 ILE A N 1
ATOM 823 C CA . ILE A 1 104 ? -5.991 -15.101 -21.613 1.00 12.32 98 ILE A CA 1
ATOM 824 C C . ILE A 1 104 ? -4.844 -15.435 -20.672 1.00 13.87 98 ILE A C 1
ATOM 825 O O . ILE A 1 104 ? -3.680 -15.138 -20.969 1.00 12.86 98 ILE A O 1
ATOM 830 N N A LEU A 1 105 ? -5.142 -16.063 -19.534 0.84 13.97 99 LEU A N 1
ATOM 831 N N B LEU A 1 105 ? -5.138 -16.079 -19.548 0.16 13.52 99 LEU A N 1
ATOM 832 C CA A LEU A 1 105 ? -4.125 -16.398 -18.544 0.84 14.19 99 LEU A CA 1
ATOM 833 C CA B LEU A 1 105 ? -4.121 -16.391 -18.555 0.16 13.65 99 LEU A CA 1
ATOM 834 C C A LEU A 1 105 ? -3.329 -17.652 -18.879 0.84 14.58 99 LEU A C 1
ATOM 835 C C B LEU A 1 105 ? -3.342 -17.662 -18.866 0.16 14.44 99 LEU A C 1
ATOM 836 O O A LEU A 1 105 ? -2.403 -17.993 -18.134 0.84 17.89 99 LEU A O 1
ATOM 837 O O B LEU A 1 105 ? -2.442 -18.022 -18.099 0.16 17.30 99 LEU A O 1
ATOM 846 N N . THR A 1 106 ? -3.653 -18.345 -19.965 1.00 13.10 100 THR A N 1
ATOM 847 C CA . THR A 1 106 ? -2.754 -19.364 -20.482 1.00 18.10 100 THR A CA 1
ATOM 848 C C . THR A 1 106 ? -1.612 -18.775 -21.291 1.00 17.84 100 THR A C 1
ATOM 849 O O . THR A 1 106 ? -0.723 -19.523 -21.694 1.00 18.84 100 THR A O 1
ATOM 853 N N . ASP A 1 107 ? -1.616 -17.468 -21.545 1.00 18.10 101 ASP A N 1
ATOM 854 C CA . ASP A 1 107 ? -0.454 -16.819 -22.134 1.00 18.23 101 ASP A CA 1
ATOM 855 C C . ASP A 1 107 ? 0.664 -16.784 -21.096 1.00 21.97 101 ASP A C 1
ATOM 856 O O . ASP A 1 107 ? 0.460 -16.336 -19.963 1.00 21.55 101 ASP A O 1
ATOM 861 N N . LYS A 1 108 ? 1.846 -17.275 -21.478 1.00 22.84 102 LYS A N 1
ATOM 862 C CA . LYS A 1 108 ? 2.928 -17.462 -20.515 1.00 24.63 102 LYS A CA 1
ATOM 863 C C . LYS A 1 108 ? 3.388 -16.153 -19.888 1.00 27.88 102 LYS A C 1
ATOM 864 O O . LYS A 1 108 ? 4.049 -16.178 -18.843 1.00 29.78 102 LYS A O 1
ATOM 870 N N . ARG A 1 109 ? 3.034 -15.016 -20.488 1.00 22.62 103 ARG A N 1
ATOM 871 C CA . ARG A 1 109 ? 3.595 -13.715 -20.154 1.00 23.16 103 ARG A CA 1
ATOM 872 C C . ARG A 1 109 ? 2.776 -12.946 -19.129 1.00 25.18 103 ARG A C 1
ATOM 873 O O . ARG A 1 109 ? 3.284 -11.973 -18.560 1.00 30.37 103 ARG A O 1
ATOM 881 N N . ILE A 1 110 ? 1.537 -13.358 -18.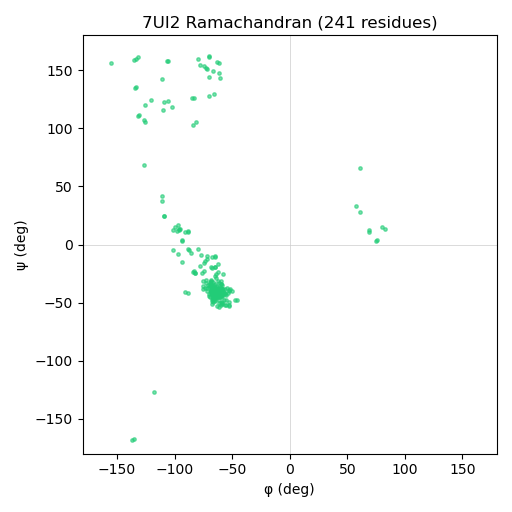878 1.00 18.73 104 ILE A N 1
ATOM 882 C CA . ILE A 1 110 ? 0.601 -12.606 -18.052 1.00 17.60 104 ILE A CA 1
ATOM 883 C C . ILE A 1 110 ? 0.535 -13.246 -16.675 1.00 20.70 104 ILE A C 1
ATOM 884 O O . ILE A 1 110 ? 0.128 -14.407 -16.536 1.00 17.42 104 ILE A O 1
ATOM 889 N N . GLY A 1 111 ? 0.921 -12.480 -15.659 1.00 17.42 105 GLY A N 1
ATOM 890 C CA . GLY A 1 111 ? 0.855 -12.924 -14.291 1.00 15.01 105 GLY A CA 1
ATOM 891 C C . GLY A 1 111 ? -0.517 -12.689 -13.697 1.00 12.74 105 GLY A C 1
ATOM 892 O O . GLY A 1 111 ? -1.045 -11.570 -13.714 1.00 11.83 105 GLY A O 1
ATOM 893 N N . PRO A 1 112 ? -1.121 -13.749 -13.157 1.00 13.46 106 PRO A N 1
ATOM 894 C CA . PRO A 1 112 ? -2.489 -13.627 -12.626 1.00 15.77 106 PRO A CA 1
ATOM 895 C C . PRO A 1 112 ? -2.640 -12.589 -11.525 1.00 14.57 106 PRO A C 1
ATOM 896 O O . PRO A 1 112 ? -3.676 -11.916 -11.452 1.00 11.33 106 PRO A O 1
ATOM 900 N N . GLN A 1 113 ? -1.627 -12.428 -10.672 1.00 13.59 107 GLN A N 1
ATOM 901 C CA . GLN A 1 113 ? -1.719 -11.469 -9.574 1.00 14.77 107 GLN A CA 1
ATOM 902 C C . GLN A 1 113 ? -1.754 -10.033 -10.097 1.00 13.86 107 GLN A C 1
ATOM 903 O O . GLN A 1 113 ? -2.607 -9.236 -9.688 1.00 12.72 107 GLN A O 1
ATOM 909 N N . ARG A 1 114 ? -0.825 -9.688 -10.999 1.00 13.58 108 ARG A N 1
ATOM 910 C CA . ARG A 1 114 ? -0.791 -8.351 -11.592 1.00 14.33 108 ARG A CA 1
ATOM 911 C C . ARG A 1 114 ? -2.067 -8.084 -12.376 1.00 12.33 108 ARG A C 1
ATOM 912 O O . ARG A 1 114 ? -2.620 -6.977 -12.337 1.00 10.62 108 ARG A O 1
ATOM 920 N N . PHE A 1 115 ? -2.518 -9.093 -13.124 1.00 10.39 109 PHE A N 1
ATOM 921 C CA . PHE A 1 115 ? -3.719 -8.988 -13.945 1.00 9.85 109 PHE A CA 1
ATOM 922 C C . PHE A 1 115 ? -4.924 -8.640 -13.079 1.00 9.17 109 PHE A C 1
ATOM 923 O O . PHE A 1 115 ? -5.646 -7.675 -13.354 1.00 8.33 109 PHE A O 1
ATOM 931 N N . ASP A 1 116 ? -5.125 -9.400 -11.996 1.00 10.26 110 ASP A N 1
ATOM 932 C CA . ASP A 1 116 ? -6.231 -9.140 -11.079 1.00 13.24 110 ASP A CA 1
ATOM 933 C C . ASP A 1 116 ? -6.130 -7.752 -10.453 1.00 13.87 110 ASP A C 1
ATOM 934 O O . ASP A 1 116 ? -7.137 -7.043 -10.341 1.00 9.90 110 ASP A O 1
ATOM 939 N N . ARG A 1 117 ? -4.927 -7.355 -10.019 1.00 10.86 111 ARG A N 1
ATOM 940 C CA . ARG A 1 117 ? -4.755 -6.043 -9.399 1.00 11.98 111 ARG A CA 1
ATOM 941 C C . ARG A 1 117 ? -5.115 -4.918 -10.364 1.00 12.85 111 ARG A C 1
ATOM 942 O O . ARG A 1 117 ? -5.729 -3.920 -9.966 1.00 11.87 111 ARG A O 1
ATOM 950 N N . ALA A 1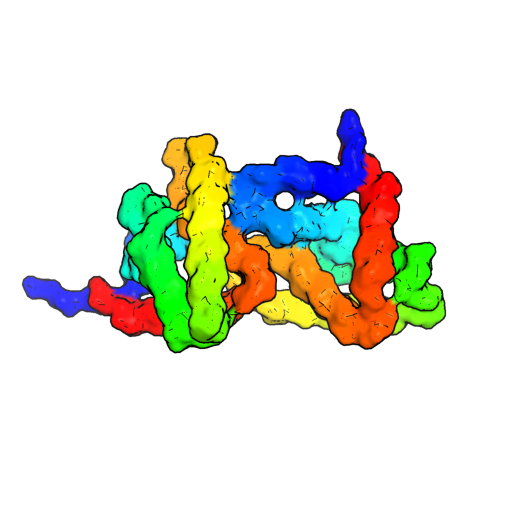 118 ? -4.739 -5.059 -11.637 1.00 9.98 112 ALA A N 1
ATOM 951 C CA . ALA A 1 118 ? -5.041 -4.028 -12.624 1.00 12.27 112 ALA A CA 1
ATOM 952 C C . ALA A 1 118 ? -6.545 -3.846 -12.790 1.00 11.47 112 ALA A C 1
ATOM 953 O O . ALA A 1 118 ? -7.044 -2.716 -12.853 1.00 9.08 112 ALA A O 1
ATOM 955 N N . ILE A 1 119 ? -7.283 -4.953 -12.885 1.00 10.23 113 ILE A N 1
ATOM 956 C CA . ILE A 1 119 ? -8.723 -4.860 -13.099 1.00 11.66 113 ILE A CA 1
ATOM 957 C C . ILE A 1 119 ? -9.422 -4.315 -11.860 1.00 11.75 113 ILE A C 1
ATOM 958 O O . ILE A 1 119 ? -10.407 -3.574 -11.962 1.00 10.50 113 ILE A O 1
ATOM 963 N N . GLN A 1 120 ? -8.919 -4.658 -10.673 1.00 13.12 114 GLN A N 1
ATOM 964 C CA . GLN A 1 120 ? -9.491 -4.116 -9.445 1.00 15.85 114 GLN A CA 1
ATOM 965 C C . GLN A 1 120 ? -9.295 -2.606 -9.370 1.00 13.82 114 GLN A C 1
ATOM 966 O O . GLN A 1 120 ? -10.180 -1.878 -8.904 1.00 13.27 114 GLN A O 1
ATOM 972 N N . GLU A 1 121 ? -8.140 -2.121 -9.828 1.00 14.08 115 GLU A N 1
ATOM 973 C CA . GLU A 1 121 ? -7.885 -0.686 -9.838 1.00 13.22 115 GLU A CA 1
ATOM 974 C C . GLU A 1 121 ? -8.688 0.002 -10.936 1.00 11.02 115 GLU A C 1
ATOM 975 O O . GLU A 1 121 ? -9.200 1.110 -10.738 1.00 11.79 115 GLU A O 1
ATOM 981 N N . TYR A 1 122 ? -8.830 -0.651 -12.094 1.00 9.87 116 TYR A N 1
ATOM 982 C CA . TYR A 1 122 ? -9.662 -0.090 -13.152 1.00 9.83 116 TYR A CA 1
ATOM 983 C C . TYR A 1 122 ? -11.109 0.021 -12.690 1.00 9.74 116 TYR A C 1
ATOM 984 O O . TYR A 1 122 ? -11.800 1.000 -13.001 1.00 10.23 116 TYR A O 1
ATOM 993 N N . ASP A 1 123 ? -11.579 -0.986 -11.944 1.00 9.59 117 ASP A N 1
ATOM 994 C CA . ASP A 1 123 ? -12.939 -0.996 -11.406 1.00 10.02 117 ASP A CA 1
ATOM 995 C C . ASP A 1 123 ? -13.249 0.277 -10.627 1.00 11.35 117 ASP A C 1
ATOM 996 O O . ASP A 1 123 ? -14.354 0.824 -10.723 1.00 11.88 117 ASP A O 1
ATOM 1001 N N . LYS A 1 124 ? -12.280 0.763 -9.852 1.00 12.14 118 LYS A N 1
ATOM 1002 C CA . LYS A 1 124 ? -12.489 1.951 -9.034 1.00 13.68 118 LYS A CA 1
ATOM 1003 C C . LYS A 1 124 ? -12.668 3.227 -9.849 1.00 15.73 118 LYS A C 1
ATOM 1004 O O . LYS A 1 124 ? -13.224 4.200 -9.329 1.00 15.48 118 LYS A O 1
ATOM 1010 N N . THR A 1 125 ? -12.235 3.246 -11.109 1.00 13.72 119 THR A N 1
ATOM 1011 C CA . THR A 1 125 ? -12.362 4.437 -11.941 1.00 16.33 119 THR A CA 1
ATOM 1012 C C . THR A 1 125 ? -13.713 4.544 -12.641 1.00 15.33 119 THR A C 1
ATOM 1013 O O . THR A 1 125 ? -13.990 5.577 -13.263 1.00 18.07 119 THR A O 1
ATOM 1017 N N . ILE A 1 126 ? -14.551 3.513 -12.559 1.00 12.97 120 ILE A N 1
ATOM 1018 C CA . ILE A 1 126 ? -15.830 3.462 -13.260 1.00 13.01 120 ILE A CA 1
ATOM 1019 C C . ILE A 1 126 ? -16.937 3.681 -12.239 1.00 15.63 120 ILE A C 1
ATOM 1020 O O . ILE A 1 126 ? -17.044 2.929 -11.261 1.00 14.65 120 ILE A O 1
ATOM 1025 N N . ASN A 1 127 ? -17.769 4.697 -12.470 1.00 15.51 121 ASN A N 1
ATOM 1026 C CA . ASN A 1 127 ? -18.819 5.088 -11.529 1.00 17.05 121 ASN A CA 1
ATOM 1027 C C . ASN A 1 127 ? -20.138 5.127 -12.298 1.00 17.54 121 ASN A C 1
ATOM 1028 O O . ASN A 1 127 ? -20.382 6.037 -13.095 1.00 18.34 121 ASN A O 1
ATOM 1033 N N . ILE A 1 128 ? -20.974 4.126 -12.027 1.00 17.73 122 ILE A N 1
ATOM 1034 C CA . ILE A 1 128 ? -22.193 3.879 -12.836 1.00 22.78 122 ILE A CA 1
ATOM 1035 C C . ILE A 1 128 ? -23.422 3.534 -11.961 1.00 30.15 122 ILE A C 1
ATOM 1036 O O . ILE A 1 128 ? -23.347 3.424 -10.788 1.00 32.27 122 ILE A O 1
ATOM 1042 N N . ALA B 1 2 ? -52.213 -54.065 -22.142 1.00 38.51 -4 ALA B N 1
ATOM 1043 C CA . ALA B 1 2 ? -51.021 -54.264 -22.956 1.00 37.38 -4 ALA B CA 1
ATOM 1044 C C . ALA B 1 2 ? -50.191 -52.966 -23.036 1.00 37.08 -4 ALA B C 1
ATOM 1045 O O . ALA B 1 2 ? -50.521 -52.065 -23.805 1.00 46.37 -4 ALA B O 1
ATOM 1047 N N . GLU B 1 3 ? -49.123 -52.884 -22.226 1.00 33.04 -3 GLU B N 1
ATOM 1048 C CA . GLU B 1 3 ? -48.310 -51.680 -22.091 1.00 32.14 -3 GLU B CA 1
ATOM 1049 C C . GLU B 1 3 ? -46.892 -51.998 -22.545 1.00 33.94 -3 GLU B C 1
ATOM 1050 O O . GLU B 1 3 ? -46.710 -52.509 -23.646 1.00 29.57 -3 GLU B O 1
ATOM 1056 N N . ALA B 1 4 ? -45.885 -51.720 -21.709 1.00 33.42 -2 ALA B N 1
ATOM 1057 C CA . ALA B 1 4 ? -44.476 -51.988 -21.986 1.00 25.47 -2 ALA B CA 1
ATOM 1058 C C . ALA B 1 4 ? -43.999 -51.215 -23.220 1.00 28.59 -2 ALA B C 1
ATOM 1059 O O . ALA B 1 4 ? -43.652 -51.772 -24.267 1.00 34.62 -2 ALA B O 1
ATOM 1061 N N . GLU B 1 5 ? -44.003 -49.896 -23.061 1.00 23.96 -1 GLU B N 1
ATOM 1062 C CA . GLU B 1 5 ? -43.546 -48.975 -24.099 1.00 25.99 -1 GLU B CA 1
ATOM 1063 C C . GLU B 1 5 ? -42.502 -48.063 -23.466 1.00 23.24 -1 GLU B C 1
ATOM 1064 O O . GLU B 1 5 ? -42.737 -46.866 -23.302 1.00 20.49 -1 GLU B O 1
ATOM 1070 N N . PHE B 1 6 ? -41.347 -48.617 -23.125 1.00 19.37 0 PHE B N 1
ATOM 1071 C CA . PHE B 1 6 ? -40.419 -47.858 -22.309 1.00 17.40 0 PHE B CA 1
ATOM 1072 C C . PHE B 1 6 ? -39.624 -46.854 -23.139 1.00 16.83 0 PHE B C 1
ATOM 1073 O O . PHE B 1 6 ? -39.509 -46.960 -24.364 1.00 17.28 0 PHE B O 1
ATOM 1081 N N . GLU B 1 7 ? -39.090 -45.851 -22.444 1.00 14.76 1 GLU B N 1
ATOM 1082 C CA . GLU B 1 7 ? -38.372 -44.756 -23.076 1.00 13.85 1 GLU B CA 1
ATOM 1083 C C . GLU B 1 7 ? -37.414 -44.153 -22.063 1.00 13.09 1 GLU B C 1
ATOM 1084 O O . GLU B 1 7 ? -37.626 -44.239 -20.850 1.00 11.78 1 GLU B O 1
ATOM 1090 N N . ASN B 1 8 ? -36.373 -43.512 -22.580 1.00 11.66 2 ASN B N 1
ATOM 1091 C CA . ASN B 1 8 ? -35.456 -42.779 -21.728 1.00 10.31 2 ASN B CA 1
ATOM 1092 C C . ASN B 1 8 ? -36.132 -41.510 -21.212 1.00 9.56 2 ASN B C 1
ATOM 1093 O O . ASN B 1 8 ? -37.025 -40.965 -21.868 1.00 10.03 2 ASN B O 1
ATOM 1098 N N . PRO B 1 9 ? -35.736 -41.031 -20.027 1.00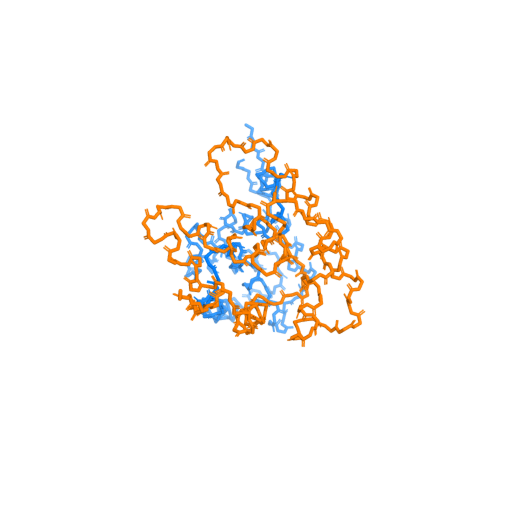 8.58 3 PRO B N 1
ATOM 1099 C CA . PRO B 1 9 ? -36.351 -39.806 -19.485 1.00 8.04 3 PRO B CA 1
ATOM 1100 C C . PRO B 1 9 ? -36.329 -38.626 -20.441 1.00 8.00 3 PRO B C 1
ATOM 1101 O O . PRO B 1 9 ? -37.308 -37.873 -20.499 1.00 8.60 3 PRO B O 1
ATOM 1105 N N . SER B 1 10 ? -35.237 -38.446 -21.192 1.00 7.91 4 SER B N 1
ATOM 1106 C CA . SER B 1 10 ? -35.161 -37.369 -22.177 1.00 8.20 4 SER B CA 1
ATOM 1107 C C . SER B 1 10 ? -36.360 -37.399 -23.121 1.00 10.37 4 SER B C 1
ATOM 1108 O O . SER B 1 10 ? -37.063 -36.397 -23.288 1.00 9.66 4 SER B O 1
ATOM 1111 N N . LYS B 1 11 ? -36.616 -38.556 -23.738 1.00 10.04 5 LYS B N 1
ATOM 1112 C CA . LYS 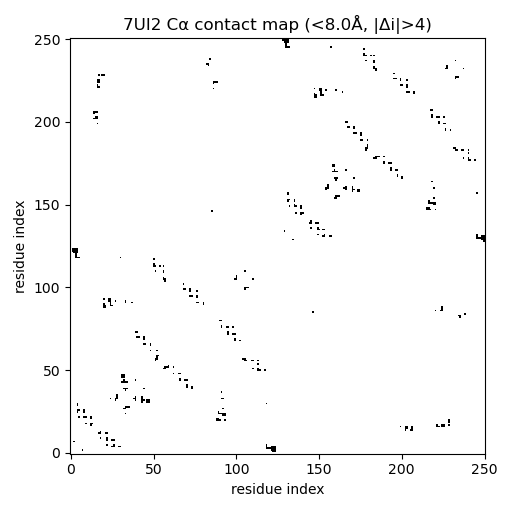B 1 11 ? -37.739 -38.675 -24.664 1.00 11.26 5 LYS B CA 1
ATOM 1113 C C . LYS B 1 11 ? -39.076 -38.464 -23.963 1.00 11.38 5 LYS B C 1
ATOM 1114 O O . LYS B 1 11 ? -39.945 -37.748 -24.476 1.00 12.04 5 LYS B O 1
ATOM 1120 N N . LYS B 1 12 ? -39.261 -39.086 -22.796 1.00 10.95 6 LYS B N 1
ATOM 1121 C CA . LYS B 1 12 ? -40.526 -38.967 -22.077 1.00 11.30 6 LYS B CA 1
ATOM 1122 C C . LYS B 1 12 ? -40.824 -37.509 -21.754 1.00 10.85 6 LYS B C 1
ATOM 1123 O O . LYS B 1 12 ? -41.951 -37.036 -21.930 1.00 11.66 6 LYS B O 1
ATOM 1129 N N . CYS B 1 13 ? -39.811 -36.776 -21.293 1.00 9.73 7 CYS B N 1
ATOM 1130 C CA . CYS B 1 13 ? -40.027 -35.388 -20.908 1.00 9.42 7 CYS B CA 1
ATOM 1131 C C . CYS B 1 13 ? -40.239 -34.500 -22.128 1.00 10.08 7 CYS B C 1
ATOM 1132 O O . CYS B 1 13 ? -41.041 -33.561 -22.082 1.00 10.55 7 CYS B O 1
ATOM 1135 N N . GLU B 1 14 ? -39.523 -34.773 -23.226 1.00 10.32 8 GLU B N 1
ATOM 1136 C CA . GLU B 1 14 ? -39.725 -33.998 -24.447 1.00 11.88 8 GLU B CA 1
ATOM 1137 C C . GLU B 1 14 ? -41.164 -34.127 -24.931 1.00 14.21 8 GLU B C 1
ATOM 1138 O O . GLU B 1 14 ? -41.765 -33.150 -25.394 1.00 13.27 8 GLU B O 1
ATOM 1144 N N . GLU B 1 15 ? -41.733 -35.330 -24.818 1.00 12.98 9 GLU B N 1
ATOM 1145 C CA . GLU B 1 15 ? -43.107 -35.556 -25.253 1.00 14.43 9 GLU B CA 1
ATOM 1146 C C . GLU B 1 15 ? -44.099 -34.894 -24.309 1.00 14.52 9 GLU B C 1
ATOM 1147 O O . GLU B 1 15 ? -45.104 -34.330 -24.753 1.00 15.71 9 GLU B O 1
ATOM 1153 N N . LYS B 1 16 ? -43.833 -34.959 -23.002 1.00 13.45 10 LYS B N 1
ATOM 1154 C CA . LYS B 1 16 ? -44.731 -34.359 -22.022 1.00 13.67 10 LYS B CA 1
ATOM 1155 C C . LYS B 1 16 ? -44.904 -32.863 -22.264 1.00 13.90 10 LYS B C 1
ATOM 1156 O O . LYS B 1 16 ? -46.010 -32.327 -22.127 1.00 14.96 10 LYS B O 1
ATOM 1162 N N . PHE B 1 17 ? -43.828 -32.175 -22.643 1.00 13.12 11 PHE B N 1
ATOM 1163 C CA . PHE B 1 17 ? -43.828 -30.723 -22.764 1.00 13.55 11 PHE B CA 1
ATOM 1164 C C . PHE B 1 17 ? -43.754 -30.244 -24.209 1.00 14.24 11 PHE B C 1
ATOM 1165 O O . PHE B 1 17 ? -43.321 -29.113 -24.458 1.00 14.29 11 PHE B O 1
ATOM 1173 N N . LYS B 1 18 ? -44.200 -31.069 -25.161 1.00 15.19 12 LYS B N 1
ATOM 1174 C CA . LYS B 1 18 ? -44.011 -30.756 -26.575 1.00 18.09 12 LYS B CA 1
ATOM 1175 C C . LYS B 1 18 ? -44.846 -29.564 -27.018 1.00 17.52 12 LYS B C 1
ATOM 1176 O O . LYS B 1 18 ? -44.441 -28.829 -27.924 1.00 18.15 12 LYS B O 1
ATOM 1182 N N . ASN B 1 19 ? -46.006 -29.357 -26.401 1.00 18.16 13 ASN B N 1
ATOM 1183 C CA . ASN B 1 19 ? -46.835 -28.182 -26.657 1.00 19.53 13 ASN B CA 1
ATOM 1184 C C . ASN B 1 19 ? -46.887 -27.217 -25.476 1.00 18.98 13 ASN B C 1
ATOM 1185 O O . ASN B 1 19 ? -47.935 -26.666 -25.142 1.00 23.07 13 ASN B O 1
ATOM 1190 N N . ASP B 1 20 ? -45.747 -26.987 -24.839 1.00 17.44 14 ASP B N 1
ATOM 1191 C CA . ASP B 1 20 ? -45.680 -26.136 -23.662 1.00 21.80 14 ASP B CA 1
ATOM 1192 C C . ASP B 1 20 ? -44.632 -25.073 -23.937 1.00 16.64 14 ASP B C 1
ATOM 1193 O O . ASP B 1 20 ? -43.470 -25.399 -24.202 1.00 15.64 14 ASP B O 1
ATOM 1198 N N . ALA B 1 21 ? -45.050 -23.804 -23.901 1.00 17.70 15 ALA B N 1
ATOM 1199 C CA . ALA B 1 21 ? -44.127 -22.705 -24.171 1.00 17.75 15 ALA B CA 1
ATOM 1200 C C . ALA B 1 21 ? -43.028 -22.591 -23.124 1.00 18.13 15 ALA B C 1
ATOM 1201 O O . ALA B 1 21 ? -42.077 -21.826 -23.324 1.00 19.34 15 ALA B O 1
ATOM 1203 N N . SER B 1 22 ? -43.130 -23.330 -22.025 1.00 15.25 16 SER B N 1
ATOM 1204 C CA . SER B 1 22 ? -42.118 -23.352 -20.981 1.00 18.88 16 SER B CA 1
ATOM 1205 C C . SER B 1 22 ? -41.150 -24.522 -21.123 1.00 12.60 16 SER B C 1
ATOM 1206 O O . SER B 1 22 ? -40.365 -24.776 -20.202 1.00 11.54 16 SER B O 1
ATOM 1209 N N . LYS B 1 23 ? -41.167 -25.216 -22.265 1.00 12.82 17 LYS B N 1
ATOM 1210 C CA . LYS B 1 23 ? -40.490 -26.506 -22.379 1.00 11.81 17 LYS B CA 1
ATOM 1211 C C . LYS B 1 23 ? -38.982 -26.415 -22.164 1.00 10.85 17 LYS B C 1
ATOM 1212 O O . LYS B 1 23 ? -38.376 -27.373 -21.669 1.00 9.86 17 LYS B O 1
ATOM 1218 N N . MET B 1 24 ? -38.352 -25.290 -22.520 1.00 11.30 18 MET B N 1
ATOM 1219 C CA . MET B 1 24 ? -36.901 -25.200 -22.343 1.00 10.62 18 MET B CA 1
ATOM 1220 C C . MET B 1 24 ? -36.503 -25.262 -20.873 1.00 9.91 18 MET B C 1
ATOM 1221 O O . MET B 1 24 ? -35.384 -25.679 -20.552 1.00 10.35 18 MET B O 1
ATOM 1226 N N . ALA B 1 25 ? -37.401 -24.878 -19.970 1.00 9.81 19 ALA B N 1
ATOM 1227 C CA . ALA B 1 25 ? -37.136 -25.018 -18.544 1.00 10.97 19 ALA B CA 1
ATOM 1228 C C . ALA B 1 25 ? -37.623 -26.351 -17.997 1.00 9.44 19 ALA B C 1
ATOM 1229 O O . ALA B 1 25 ? -36.929 -26.987 -17.196 1.00 9.31 19 ALA B O 1
ATOM 1231 N N . CYS B 1 26 ? -38.802 -26.797 -18.432 1.00 10.30 20 CYS B N 1
ATOM 1232 C CA . CYS B 1 26 ? -39.449 -27.935 -17.789 1.00 9.39 20 CYS B CA 1
ATOM 1233 C C . CYS B 1 26 ? -38.926 -29.277 -18.277 1.00 8.13 20 CYS B C 1
ATOM 1234 O O . CYS B 1 26 ? -39.012 -30.266 -17.542 1.00 8.18 20 CYS B O 1
ATOM 1237 N N . ILE B 1 27 ? -38.375 -29.340 -19.490 1.00 8.22 21 ILE B N 1
ATOM 1238 C CA . ILE B 1 27 ? -37.729 -30.577 -19.936 1.00 7.79 21 ILE B CA 1
ATOM 1239 C C . ILE B 1 27 ? -36.547 -30.971 -19.055 1.00 8.06 21 ILE B C 1
ATOM 1240 O O . ILE B 1 27 ? -36.533 -32.108 -18.553 1.00 6.53 21 ILE B O 1
ATOM 1245 N N . PRO B 1 28 ? -35.545 -30.108 -18.812 1.00 8.07 22 PRO B N 1
ATOM 1246 C CA . PRO B 1 28 ? -34.458 -30.506 -17.894 1.00 6.32 22 PRO B CA 1
ATOM 1247 C C . PRO B 1 28 ? -34.943 -30.817 -16.489 1.00 6.64 22 PRO B C 1
ATOM 1248 O O . PRO B 1 28 ? -34.425 -31.739 -15.848 1.00 5.97 22 PRO B O 1
ATOM 1252 N N . HIS B 1 29 ? -35.923 -30.058 -15.988 1.00 6.48 23 HIS B N 1
ATOM 1253 C CA . HIS B 1 29 ? -36.443 -30.297 -14.644 1.00 6.04 23 HIS B CA 1
ATOM 1254 C C . HIS B 1 29 ? -37.130 -31.655 -14.562 1.00 7.40 23 HIS B C 1
ATOM 1255 O O . HIS B 1 29 ? -36.930 -32.404 -13.598 1.00 6.50 23 HIS B O 1
ATOM 1262 N N . CYS B 1 30 ? -37.942 -31.982 -15.571 1.00 7.82 24 CYS B N 1
ATOM 1263 C CA . CYS B 1 30 ? -38.561 -33.302 -15.650 1.00 7.47 24 CYS B CA 1
ATOM 1264 C C . CYS B 1 30 ? -37.510 -34.409 -15.667 1.00 6.99 24 CYS B C 1
ATOM 1265 O O . CYS B 1 30 ? -37.689 -35.452 -15.027 1.00 6.71 24 CYS B O 1
ATOM 1268 N N . LYS B 1 31 ? -36.409 -34.199 -16.393 1.00 5.87 25 LYS B N 1
ATOM 1269 C CA . LYS B 1 31 ? -35.366 -35.217 -16.490 1.00 6.51 25 LYS B CA 1
ATOM 1270 C C . LYS B 1 31 ? -34.669 -35.427 -15.149 1.00 6.47 25 LYS B C 1
ATOM 1271 O O . LYS B 1 31 ? -34.466 -36.568 -14.716 1.00 5.39 25 LYS B O 1
ATOM 1277 N N . TYR B 1 32 ? -34.293 -34.334 -14.474 1.00 5.67 26 TYR B N 1
ATOM 1278 C CA . TYR B 1 32 ? -33.656 -34.457 -13.162 1.00 6.06 26 TYR B CA 1
ATOM 1279 C C . TYR B 1 32 ? -34.548 -35.177 -12.159 1.00 6.11 26 TYR B C 1
ATOM 1280 O O . TYR B 1 32 ? -34.045 -35.896 -11.289 1.00 5.12 26 TYR B O 1
ATOM 1289 N N . GLN B 1 33 ? -35.865 -34.995 -12.256 1.00 5.69 27 GLN B N 1
ATOM 1290 C CA . GLN B 1 33 ? -36.758 -35.715 -11.358 1.00 7.40 27 GLN B CA 1
ATOM 1291 C C . GLN B 1 33 ? -36.746 -37.210 -11.658 1.00 10.46 27 GLN B C 1
ATOM 1292 O O . GLN B 1 33 ? -36.733 -38.034 -10.736 1.00 11.26 27 GLN B O 1
ATOM 1298 N N . TYR B 1 34 ? -36.718 -37.581 -12.941 1.00 8.92 28 TYR B N 1
ATOM 1299 C CA . TYR B 1 34 ? -36.599 -38.993 -13.295 1.00 8.81 28 TYR B CA 1
ATOM 1300 C C . TYR B 1 34 ? -35.239 -39.567 -12.926 1.00 8.95 28 TYR B C 1
ATOM 1301 O O . TYR B 1 34 ? -35.135 -40.757 -12.606 1.00 9.32 28 TYR B O 1
ATOM 1310 N N . TYR B 1 35 ? -34.190 -38.751 -12.968 1.00 6.63 29 TYR B N 1
ATOM 1311 C CA . TYR B 1 35 ? -32.864 -39.218 -12.584 1.00 9.95 29 TYR B CA 1
ATOM 1312 C C . TYR B 1 35 ? -32.718 -39.376 -11.079 1.00 9.76 29 TYR B C 1
ATOM 1313 O O . TYR B 1 35 ? -31.773 -40.032 -10.631 1.00 8.98 29 TYR B O 1
ATOM 1322 N N . GLY B 1 36 ? -33.623 -38.792 -10.298 1.00 7.14 30 GLY B N 1
ATOM 1323 C CA . GLY B 1 36 ? -33.485 -38.792 -8.858 1.00 8.74 30 GLY B CA 1
ATOM 1324 C C . GLY B 1 36 ? -32.574 -37.718 -8.317 1.00 8.12 30 GLY B C 1
ATOM 1325 O O . GLY B 1 36 ? -32.185 -37.781 -7.147 1.00 6.73 30 GLY B O 1
ATOM 1326 N N . PHE B 1 37 ? -32.208 -36.732 -9.140 1.00 6.62 31 PHE B N 1
ATOM 1327 C CA . PHE B 1 37 ? -31.359 -35.635 -8.690 1.00 6.48 31 PHE B CA 1
ATOM 1328 C C . PHE B 1 37 ? -32.155 -34.555 -7.972 1.00 5.86 31 PHE B C 1
ATOM 1329 O O . PHE B 1 37 ? -31.584 -33.801 -7.178 1.00 5.68 31 PHE B O 1
ATOM 1337 N N . VAL B 1 38 ? -33.449 -34.453 -8.263 1.00 6.82 32 VAL B N 1
ATOM 1338 C CA . VAL B 1 38 ? -34.362 -33.523 -7.618 1.00 6.79 32 VAL B CA 1
ATOM 1339 C C . VAL B 1 38 ? -35.620 -34.305 -7.273 1.00 9.04 32 VAL B C 1
ATOM 1340 O O . VAL B 1 38 ? -36.120 -35.080 -8.095 1.00 8.22 32 VAL B O 1
ATOM 1344 N N . ALA B 1 39 ? -36.124 -34.120 -6.055 1.00 7.98 33 ALA B N 1
ATOM 1345 C CA . ALA B 1 39 ? -37.298 -34.871 -5.636 1.00 10.57 33 ALA B CA 1
ATOM 1346 C C . ALA B 1 39 ? -38.538 -34.393 -6.391 1.00 9.98 33 ALA B C 1
ATOM 1347 O O . ALA B 1 39 ? -38.569 -33.307 -6.979 1.00 8.59 33 ALA B O 1
ATOM 1349 N N . MET B 1 40 ? -39.577 -35.230 -6.377 1.00 12.38 34 MET B N 1
ATOM 1350 C CA . MET B 1 40 ? -40.811 -34.898 -7.084 1.00 13.46 34 MET B CA 1
ATOM 1351 C C . MET B 1 40 ? -41.517 -33.684 -6.497 1.00 12.65 34 MET B C 1
ATOM 1352 O O . MET B 1 40 ? -42.341 -33.068 -7.180 1.00 13.62 34 MET B O 1
ATOM 1357 N N . ASP B 1 41 ? -41.207 -33.329 -5.255 1.00 12.91 35 ASP B N 1
ATOM 1358 C CA . ASP B 1 41 ? -41.732 -32.132 -4.617 1.00 14.54 35 ASP B CA 1
ATOM 1359 C C . ASP B 1 41 ? -40.765 -30.953 -4.684 1.00 13.46 35 ASP B C 1
ATOM 1360 O O . ASP B 1 41 ? -40.982 -29.947 -3.998 1.00 14.34 35 ASP B O 1
ATOM 1365 N N . ASN B 1 42 ? -39.712 -31.058 -5.495 1.00 11.22 36 ASN B N 1
ATOM 1366 C CA . ASN B 1 42 ? -38.674 -30.055 -5.758 1.00 12.47 36 ASN B CA 1
ATOM 1367 C C . ASN B 1 42 ? -37.645 -29.910 -4.639 1.00 13.68 36 ASN B C 1
ATOM 1368 O O . ASN B 1 42 ? -36.765 -29.046 -4.741 1.00 14.48 36 ASN B O 1
ATOM 1373 N N . ASN B 1 43 ? -37.715 -30.720 -3.586 1.00 10.61 37 ASN B N 1
ATOM 1374 C CA . ASN B 1 43 ? -36.690 -30.703 -2.557 1.00 11.95 37 ASN B CA 1
ATOM 1375 C C . ASN B 1 43 ? -35.420 -31.382 -3.068 1.00 13.04 37 ASN B C 1
ATOM 1376 O O . ASN B 1 43 ? -35.454 -32.242 -3.952 1.00 9.65 37 ASN B O 1
ATOM 1381 N N . ILE B 1 44 ? -34.285 -30.975 -2.504 1.00 10.77 38 ILE B N 1
ATOM 1382 C CA . ILE B 1 44 ? -32.991 -31.589 -2.781 1.00 12.17 38 ILE B CA 1
ATOM 1383 C C . ILE B 1 44 ? -32.334 -31.854 -1.434 1.00 11.40 38 ILE B C 1
ATOM 1384 O O . ILE B 1 44 ? -31.940 -30.910 -0.737 1.00 11.81 38 ILE B O 1
ATOM 1389 N N . ALA B 1 45 ? -32.214 -33.127 -1.065 1.00 9.98 39 ALA B N 1
ATOM 1390 C CA . ALA B 1 45 ? -31.665 -33.493 0.235 1.00 15.18 39 ALA B CA 1
ATOM 1391 C C . ALA B 1 45 ? -30.675 -34.642 0.053 1.00 10.60 39 ALA B C 1
ATOM 1392 O O . ALA B 1 45 ? -30.260 -34.960 -1.064 1.00 9.53 39 ALA B O 1
ATOM 1394 N N . LYS B 1 46 ? -30.296 -35.259 1.175 1.00 11.68 40 LYS B N 1
ATOM 1395 C CA . LYS B 1 46 ? -29.337 -36.364 1.180 1.00 12.80 40 LYS B CA 1
ATOM 1396 C C . LYS B 1 46 ? -29.617 -37.447 0.142 1.00 11.52 40 LYS B C 1
ATOM 1397 O O . LYS B 1 46 ? -28.676 -37.844 -0.562 1.00 10.26 40 LYS B O 1
ATOM 1403 N N . PRO B 1 47 ? -30.844 -37.967 -0.008 1.00 14.45 41 PRO B N 1
ATOM 1404 C CA . PRO B 1 47 ? -31.054 -39.015 -1.030 1.00 13.01 41 PRO B CA 1
ATOM 1405 C C . PRO B 1 47 ? -30.741 -38.563 -2.444 1.00 9.07 41 PRO B C 1
ATOM 1406 O O . PRO B 1 47 ? -30.084 -39.295 -3.193 1.00 9.08 41 PRO B O 1
ATOM 1410 N N . GLU B 1 48 ? -31.202 -37.374 -2.833 1.00 8.55 42 GLU B N 1
ATOM 1411 C CA . GLU B 1 48 ? -30.922 -36.871 -4.174 1.00 8.13 42 GLU B CA 1
ATOM 1412 C C . GLU B 1 48 ? -29.445 -36.545 -4.353 1.00 7.17 42 GLU B C 1
ATOM 1413 O O . GLU B 1 48 ? -28.904 -36.697 -5.454 1.00 6.54 42 GLU B O 1
ATOM 1419 N N . ILE B 1 49 ? -28.779 -36.105 -3.286 1.00 7.80 43 ILE B N 1
ATOM 1420 C CA . ILE B 1 49 ? -27.376 -35.725 -3.392 1.00 7.76 43 ILE B CA 1
ATOM 1421 C C . ILE B 1 49 ? -26.492 -36.962 -3.487 1.00 7.97 43 ILE B C 1
ATOM 1422 O O . ILE B 1 49 ? -25.479 -36.968 -4.197 1.00 7.71 43 ILE B O 1
ATOM 1427 N N . ARG B 1 50 ? -26.865 -38.030 -2.783 1.00 8.61 44 ARG B N 1
ATOM 1428 C CA . ARG B 1 50 ? -26.158 -39.297 -2.916 1.00 8.97 44 ARG B CA 1
ATOM 1429 C C . ARG B 1 50 ? -26.254 -39.814 -4.347 1.00 8.20 44 ARG B C 1
ATOM 1430 O O . ARG B 1 50 ? -25.249 -40.201 -4.953 1.00 8.19 44 ARG B O 1
ATOM 1438 N N . THR B 1 51 ? -27.466 -39.804 -4.906 1.00 7.71 45 THR B N 1
ATOM 1439 C CA . THR B 1 51 ? -27.679 -40.293 -6.264 1.00 7.17 45 THR B CA 1
ATOM 1440 C C . THR B 1 51 ? -26.882 -39.477 -7.280 1.00 6.87 45 THR B C 1
ATOM 1441 O O . THR B 1 51 ? -26.173 -40.035 -8.126 1.00 6.54 45 THR B O 1
ATOM 1445 N N . PHE B 1 52 ? -26.992 -38.148 -7.212 1.00 6.14 46 PHE B N 1
ATOM 1446 C CA . PHE B 1 52 ? -26.343 -37.289 -8.201 1.00 5.78 46 PHE B CA 1
ATOM 1447 C C . PHE B 1 52 ? -24.822 -37.402 -8.104 1.00 6.15 46 PHE B C 1
ATOM 1448 O O . PHE B 1 52 ? -24.129 -37.542 -9.119 1.00 6.12 46 PHE B O 1
ATOM 1456 N N . SER B 1 53 ? -24.286 -37.357 -6.879 1.00 6.76 47 SER B N 1
ATOM 1457 C CA . SER B 1 53 ? -22.843 -37.473 -6.690 1.00 7.42 47 SER B CA 1
ATOM 1458 C C . SER B 1 53 ? -22.334 -38.834 -7.153 1.00 7.78 47 SER B C 1
ATOM 1459 O O . SER B 1 53 ? -21.255 -38.933 -7.750 1.00 8.15 47 SER B O 1
ATOM 1462 N N . ASN B 1 54 ? -23.109 -39.894 -6.901 1.00 7.86 48 ASN B N 1
ATOM 1463 C CA . ASN B 1 54 ? -22.709 -41.232 -7.338 1.00 8.39 48 ASN B CA 1
ATOM 1464 C C . ASN B 1 54 ? -22.630 -41.316 -8.860 1.00 8.00 48 ASN B C 1
ATOM 1465 O O . ASN B 1 54 ? -21.724 -41.956 -9.406 1.00 8.61 48 ASN B O 1
ATOM 1470 N N . VAL B 1 55 ? -23.568 -40.673 -9.561 1.00 7.36 49 VAL B N 1
ATOM 1471 C CA . VAL B 1 55 ? -23.553 -40.698 -11.022 1.00 7.61 49 VAL B CA 1
ATOM 1472 C C . VAL B 1 55 ? -22.337 -39.947 -11.558 1.00 7.81 49 VAL B C 1
ATOM 1473 O O . VAL B 1 55 ? -21.646 -40.421 -12.469 1.00 7.71 49 VAL B O 1
ATOM 1477 N N . LEU B 1 56 ? -22.054 -38.768 -10.995 1.00 7.01 50 LEU B N 1
ATOM 1478 C CA . LEU B 1 56 ? -20.923 -37.975 -11.463 1.00 7.42 50 LEU B CA 1
ATOM 1479 C C . LEU B 1 56 ? -19.603 -38.706 -11.242 1.00 8.46 50 LEU B C 1
ATOM 1480 O O . LEU B 1 56 ? -18.702 -38.642 -12.087 1.00 9.39 50 LEU B O 1
ATOM 1485 N N . ILE B 1 57 ? -19.476 -39.409 -10.115 1.00 8.85 51 ILE B N 1
ATOM 1486 C CA . ILE B 1 57 ? -18.253 -40.155 -9.834 1.00 10.03 51 ILE B CA 1
ATOM 1487 C C . ILE B 1 57 ? -18.122 -41.357 -10.763 1.00 10.48 51 ILE B C 1
ATOM 1488 O O . ILE B 1 57 ? -17.034 -41.648 -11.276 1.00 11.47 51 ILE B O 1
ATOM 1493 N N . LYS B 1 58 ? -19.224 -42.078 -10.990 1.00 9.97 52 LYS B N 1
ATOM 1494 C CA . LYS B 1 58 ? -19.184 -43.258 -11.851 1.00 10.58 52 LYS B CA 1
ATOM 1495 C C . LYS B 1 58 ? -18.734 -42.903 -13.263 1.00 10.78 52 LYS B C 1
ATOM 1496 O O . LYS B 1 58 ? -18.012 -43.674 -13.905 1.00 11.84 52 LYS B O 1
ATOM 1502 N N . TYR B 1 59 ? -19.150 -41.743 -13.763 1.00 9.95 53 TYR B N 1
ATOM 1503 C CA . TYR B 1 59 ? -18.792 -41.296 -15.103 1.00 11.18 53 TYR B CA 1
ATOM 1504 C C . TYR B 1 59 ? -17.523 -40.452 -15.135 1.00 12.51 53 TYR B C 1
ATOM 1505 O O . TYR B 1 59 ? -17.222 -39.846 -16.169 1.00 13.00 53 TYR B O 1
ATOM 1514 N N . ASN B 1 60 ? -16.778 -40.404 -14.027 1.00 11.92 54 ASN B N 1
ATOM 1515 C CA . ASN B 1 60 ? -15.473 -39.739 -13.953 1.00 12.39 54 ASN B CA 1
ATOM 1516 C C . ASN B 1 60 ? -15.549 -38.243 -14.244 1.00 11.98 54 ASN B C 1
ATOM 1517 O O . ASN B 1 60 ? -14.585 -37.649 -14.735 1.00 12.98 54 ASN B O 1
ATOM 1522 N N . VAL B 1 61 ? -16.690 -37.613 -13.957 1.00 10.72 55 VAL B N 1
ATOM 1523 C CA . VAL B 1 61 ? -16.764 -36.160 -14.074 1.00 13.08 55 VAL B CA 1
ATOM 1524 C C . VAL B 1 61 ? -15.770 -35.509 -13.120 1.00 15.79 55 VAL B C 1
ATOM 1525 O O . VAL B 1 61 ? -15.073 -34.554 -13.477 1.00 18.29 55 VAL B O 1
ATOM 1529 N N . VAL B 1 62 ? -15.687 -36.021 -11.896 1.00 15.24 56 VAL B N 1
ATOM 1530 C CA . VAL B 1 62 ? -14.643 -35.657 -10.953 1.00 19.21 56 VAL B CA 1
ATOM 1531 C C . VAL B 1 62 ? -14.064 -36.943 -10.384 1.00 19.05 56 VAL B C 1
ATOM 1532 O O . VAL B 1 62 ? -14.672 -38.013 -10.461 1.00 17.01 56 VAL B O 1
ATOM 1536 N N . ASP B 1 63 ? -12.866 -36.829 -9.818 1.00 18.97 57 ASP B N 1
ATOM 1537 C CA . ASP B 1 63 ? -12.190 -37.997 -9.281 1.00 17.21 57 ASP B CA 1
ATOM 1538 C C . ASP B 1 63 ? -12.952 -38.540 -8.081 1.00 16.72 57 ASP B C 1
ATOM 1539 O O . ASP B 1 63 ? -13.598 -37.797 -7.337 1.00 17.88 57 ASP B O 1
ATOM 1544 N N . LYS B 1 64 ? -12.866 -39.858 -7.892 1.00 17.86 58 LYS B N 1
ATOM 1545 C CA . LYS B 1 64 ? -13.600 -40.507 -6.812 1.00 15.16 58 LYS B CA 1
ATOM 1546 C C . LYS B 1 64 ? -13.169 -40.030 -5.433 1.00 18.27 58 LYS B C 1
ATOM 1547 O O . LYS B 1 64 ? -13.953 -40.126 -4.483 1.00 19.64 58 LYS B O 1
ATOM 1553 N N . SER B 1 65 ? -11.950 -39.506 -5.300 1.00 17.56 59 SER B N 1
ATOM 1554 C CA . SER B 1 65 ? -11.489 -38.994 -4.012 1.00 18.64 59 SER B CA 1
ATOM 1555 C C . SER B 1 65 ? -12.168 -37.689 -3.625 1.00 18.98 59 SER B C 1
ATOM 1556 O O . SER B 1 65 ? -12.015 -37.245 -2.481 1.00 24.34 59 SER B O 1
ATOM 1559 N N . LEU B 1 66 ? -12.911 -37.071 -4.542 1.00 16.07 60 LEU B N 1
ATOM 1560 C CA . LEU B 1 66 ? -13.576 -35.800 -4.301 1.00 18.43 60 LEU B CA 1
ATOM 1561 C C . LEU B 1 66 ? -15.054 -35.960 -3.957 1.00 18.70 60 LEU B C 1
ATOM 1562 O O . LEU B 1 66 ? -15.798 -34.976 -3.996 1.00 16.40 60 LEU B O 1
ATOM 1567 N N . LYS B 1 67 ? -15.492 -37.173 -3.607 1.00 18.05 61 LYS B N 1
ATOM 1568 C CA . LYS B 1 67 ? -16.921 -37.416 -3.424 1.00 17.52 61 LYS B CA 1
ATOM 1569 C C . LYS B 1 67 ? -17.486 -36.640 -2.237 1.00 16.75 61 LYS B C 1
ATOM 1570 O O . LYS B 1 67 ? -18.600 -36.106 -2.311 1.00 13.94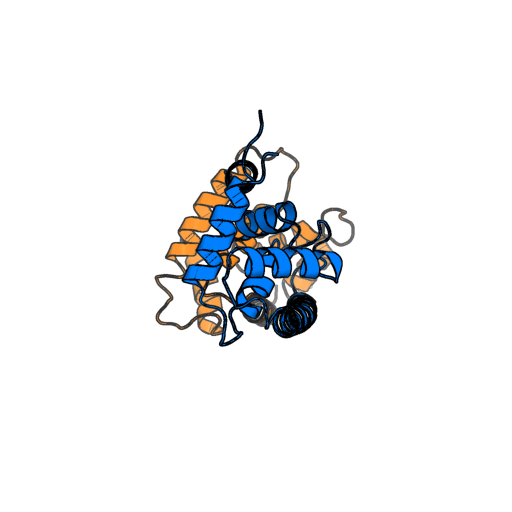 61 LYS B O 1
ATOM 1576 N N . ALA B 1 68 ? -16.720 -36.536 -1.148 1.00 15.80 62 ALA B N 1
ATOM 1577 C CA . ALA B 1 68 ? -17.158 -35.724 -0.018 1.00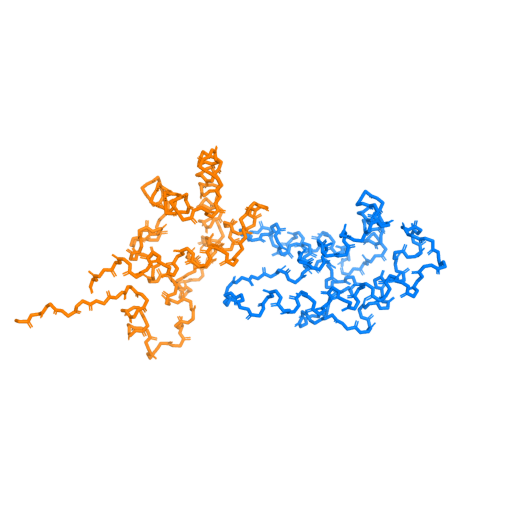 19.87 62 ALA B CA 1
ATOM 1578 C C . ALA B 1 68 ? -17.238 -34.243 -0.393 1.00 16.94 62 ALA B C 1
ATOM 1579 O O . ALA B 1 68 ? -18.187 -33.555 -0.004 1.00 17.35 62 ALA B O 1
ATOM 1581 N N . ASP B 1 69 ? -16.264 -33.737 -1.159 1.00 16.27 63 ASP B N 1
ATOM 1582 C CA . ASP B 1 69 ? -16.328 -32.349 -1.618 1.00 17.30 63 ASP B CA 1
ATOM 1583 C C . ASP B 1 69 ? -17.554 -32.090 -2.488 1.00 15.62 63 ASP B C 1
ATOM 1584 O O . ASP B 1 69 ? -18.241 -31.075 -2.314 1.00 15.41 63 ASP B O 1
ATOM 1589 N N A ILE B 1 70 ? -17.836 -32.996 -3.428 0.41 14.49 64 ILE B N 1
ATOM 1590 N N B ILE B 1 70 ? -17.844 -32.984 -3.438 0.59 14.51 64 ILE B N 1
ATOM 1591 C CA A ILE B 1 70 ? -18.960 -32.809 -4.341 0.41 13.73 64 ILE B CA 1
ATOM 1592 C CA B ILE B 1 70 ? -18.976 -32.752 -4.339 0.59 13.73 64 ILE B CA 1
ATOM 1593 C C A ILE B 1 70 ? -20.277 -32.796 -3.575 0.41 12.61 64 ILE B C 1
ATOM 1594 C C B ILE B 1 70 ? -20.303 -32.799 -3.586 0.59 12.42 64 ILE B C 1
ATOM 1595 O O A ILE B 1 70 ? -21.154 -31.962 -3.828 0.41 12.24 64 ILE B O 1
ATOM 1596 O O B ILE B 1 70 ? -21.204 -31.991 -3.838 0.59 11.71 64 ILE B O 1
ATOM 1605 N N . ARG B 1 71 ? -20.430 -33.710 -2.617 1.00 10.71 65 ARG B N 1
ATOM 1606 C CA . ARG B 1 71 ? -21.652 -33.744 -1.819 1.00 11.27 65 ARG B CA 1
ATOM 1607 C C . ARG B 1 71 ? -21.775 -32.484 -0.971 1.00 12.07 65 ARG B C 1
ATOM 1608 O O . ARG B 1 71 ? -22.876 -31.951 -0.783 1.00 11.11 65 ARG B O 1
ATOM 1616 N N . LYS B 1 72 ? -20.642 -31.986 -0.472 1.00 12.79 66 LYS B N 1
ATOM 1617 C CA . LYS B 1 72 ? -20.622 -30.731 0.269 1.00 15.93 66 LYS B CA 1
ATOM 1618 C C . LYS B 1 72 ? -21.153 -29.574 -0.578 1.00 16.85 66 LYS B C 1
ATOM 1619 O O . LYS B 1 72 ? -22.025 -28.818 -0.134 1.00 16.28 66 LYS B O 1
ATOM 1625 N N . ILE B 1 73 ? -20.654 -29.430 -1.812 1.00 13.15 67 ILE B N 1
ATOM 1626 C CA . ILE B 1 73 ? -21.111 -28.324 -2.657 1.00 13.85 67 ILE B CA 1
ATOM 1627 C C . ILE B 1 73 ? -22.562 -28.506 -3.098 1.00 11.09 67 ILE B C 1
ATOM 1628 O O . ILE B 1 73 ? -23.294 -27.520 -3.251 1.00 10.56 67 ILE B O 1
ATOM 1633 N N . MET B 1 74 ? -23.005 -29.749 -3.315 1.00 9.73 68 MET B N 1
ATOM 1634 C CA . MET B 1 74 ? -24.412 -29.981 -3.635 1.00 9.55 68 MET B CA 1
ATOM 1635 C C . MET B 1 74 ? -25.322 -29.579 -2.482 1.00 9.55 68 MET B C 1
ATOM 1636 O O . MET B 1 74 ? -26.400 -29.013 -2.703 1.00 9.34 68 MET B O 1
ATOM 1641 N N . HIS B 1 75 ? -24.913 -29.876 -1.248 1.00 10.53 69 HIS B N 1
ATOM 1642 C CA . HIS B 1 75 ? -25.683 -29.430 -0.093 1.00 13.09 69 HIS B CA 1
ATOM 1643 C C . HIS B 1 75 ? -25.711 -27.904 -0.008 1.00 12.16 69 HIS B C 1
ATOM 1644 O O . HIS B 1 75 ? -26.758 -27.314 0.278 1.00 12.50 69 HIS B O 1
ATOM 1651 N N . GLU B 1 76 ? -24.573 -27.249 -0.268 1.00 12.54 70 GLU B N 1
ATOM 1652 C CA . GLU B 1 76 ? -24.554 -25.788 -0.300 1.00 15.37 70 GLU B CA 1
ATOM 1653 C C . GLU B 1 76 ? -25.508 -25.260 -1.366 1.00 12.44 70 GLU B C 1
ATOM 1654 O O . GLU B 1 76 ? -26.272 -24.318 -1.121 1.00 13.07 70 GLU B O 1
ATOM 1660 N N . CYS B 1 77 ? -25.487 -25.872 -2.554 1.00 11.15 71 CYS B N 1
ATOM 1661 C CA . CYS B 1 77 ? -26.323 -25.411 -3.660 1.00 10.55 71 CYS B CA 1
ATOM 1662 C C . CYS B 1 77 ? -27.803 -25.638 -3.377 1.00 11.63 71 CYS B C 1
ATOM 1663 O O . CYS B 1 77 ? -28.632 -24.773 -3.678 1.00 10.48 71 CYS B O 1
ATOM 1666 N N . ALA B 1 78 ? -28.154 -26.801 -2.817 1.00 9.97 72 ALA B N 1
ATOM 1667 C CA . ALA B 1 78 ? -29.542 -27.051 -2.440 1.00 10.08 72 ALA B CA 1
ATOM 1668 C C . ALA B 1 78 ? -30.073 -25.937 -1.548 1.00 11.42 72 ALA B C 1
ATOM 1669 O O . ALA B 1 78 ? -31.209 -25.480 -1.721 1.00 13.52 72 ALA B O 1
ATOM 1671 N N . LYS B 1 79 ? -29.255 -25.477 -0.599 1.00 12.47 73 LYS B N 1
ATOM 1672 C CA . LYS B 1 79 ? -29.676 -24.399 0.288 1.00 13.99 73 LYS B CA 1
ATOM 1673 C C . LYS B 1 79 ? -29.781 -23.077 -0.467 1.00 16.35 73 LYS B C 1
ATOM 1674 O O . LYS B 1 79 ? -30.760 -22.337 -0.306 1.00 14.99 73 LYS B O 1
ATOM 1680 N N . LYS B 1 80 ? -28.778 -22.762 -1.295 1.00 15.11 74 LYS B N 1
ATOM 1681 C CA . LYS B 1 80 ? -28.814 -21.512 -2.051 1.00 16.49 74 LYS B CA 1
ATOM 1682 C C . LYS B 1 80 ? -29.968 -21.490 -3.047 1.00 16.65 74 LYS B C 1
ATOM 1683 O O . LYS B 1 80 ? -30.552 -20.428 -3.296 1.00 15.06 74 LYS B O 1
ATOM 1689 N N . VAL B 1 81 ? -30.307 -22.644 -3.625 1.00 11.99 75 VAL B N 1
ATOM 1690 C CA . VAL B 1 81 ? -31.408 -22.719 -4.582 1.00 13.84 75 VAL B CA 1
ATOM 1691 C C . VAL B 1 81 ? -32.740 -22.476 -3.882 1.00 17.72 75 VAL B C 1
ATOM 1692 O O . VAL B 1 81 ? -33.629 -21.793 -4.411 1.00 18.55 75 VAL B O 1
ATOM 1696 N N . LYS B 1 82 ? -32.896 -23.043 -2.686 1.00 15.06 76 LYS B N 1
ATOM 1697 C CA . LYS B 1 82 ? -34.078 -22.818 -1.863 1.00 19.19 76 LYS B CA 1
ATOM 1698 C C . LYS B 1 82 ? -34.237 -21.333 -1.552 1.00 22.66 76 LYS B C 1
ATOM 1699 O O . LYS B 1 82 ? -35.335 -20.775 -1.663 1.00 23.85 76 LYS B O 1
ATOM 1705 N N . LYS B 1 83 ? -33.134 -20.674 -1.182 1.00 21.50 77 LYS B N 1
ATOM 1706 C CA . LYS B 1 83 ? -33.163 -19.249 -0.861 1.00 24.50 77 LYS B CA 1
ATOM 1707 C C . LYS B 1 83 ? -33.431 -18.396 -2.098 1.00 21.42 77 LYS B C 1
ATOM 1708 O O . LYS B 1 83 ? -34.144 -17.388 -2.022 1.00 26.26 77 LYS B O 1
ATOM 1714 N N . GLN B 1 84 ? -32.846 -18.769 -3.239 1.00 18.43 78 GLN B N 1
ATOM 1715 C CA . GLN B 1 84 ? -33.057 -18.013 -4.471 1.00 20.12 78 GLN B CA 1
ATOM 1716 C C . GLN B 1 84 ? -34.525 -18.007 -4.873 1.00 25.61 78 GLN B C 1
ATOM 1717 O O . GLN B 1 84 ? -35.020 -17.013 -5.419 1.00 28.01 78 GLN B O 1
ATOM 1723 N N . ALA B 1 85 ? -35.237 -19.090 -4.578 1.00 22.02 79 ALA B N 1
ATOM 1724 C CA . ALA B 1 85 ? -36.565 -19.351 -5.112 1.00 23.88 79 ALA B CA 1
ATOM 1725 C C . ALA B 1 85 ? -37.700 -18.952 -4.179 1.00 27.16 79 ALA B C 1
ATOM 1726 O O . ALA B 1 85 ? -38.859 -18.983 -4.602 1.00 26.57 79 ALA B O 1
ATOM 1728 N N . ARG B 1 86 ? -37.404 -18.571 -2.933 1.00 28.51 80 ARG B N 1
ATOM 1729 C CA . ARG B 1 86 ? -38.459 -18.421 -1.930 1.00 28.17 80 ARG B CA 1
ATOM 1730 C C . ARG B 1 86 ? -39.501 -17.394 -2.357 1.00 31.02 80 ARG B C 1
ATOM 1731 O O . ARG B 1 86 ? -40.698 -17.566 -2.097 1.00 33.53 80 ARG B O 1
ATOM 1739 N N . GLU B 1 87 ? -39.062 -16.304 -2.985 1.00 25.20 81 GLU B N 1
ATOM 1740 C CA . GLU B 1 87 ? -39.935 -15.213 -3.394 1.00 27.55 81 GLU B CA 1
ATOM 1741 C C . GLU B 1 87 ? -40.260 -15.274 -4.878 1.00 25.44 81 GLU B C 1
ATOM 1742 O O . GLU B 1 87 ? -40.789 -14.309 -5.441 1.00 23.26 81 GLU B O 1
ATOM 1748 N N . ASP B 1 88 ? -39.943 -16.390 -5.521 1.00 21.28 82 ASP B N 1
ATOM 1749 C CA . ASP B 1 88 ? -40.354 -16.583 -6.898 1.00 20.70 82 ASP B CA 1
ATOM 1750 C C . ASP B 1 88 ? -41.876 -16.543 -6.984 1.00 25.14 82 ASP B C 1
ATOM 1751 O O . ASP B 1 88 ? -42.584 -16.998 -6.079 1.00 31.36 82 ASP B O 1
ATOM 1756 N N . SER B 1 89 ? -42.377 -15.968 -8.077 1.00 21.86 83 SER B N 1
ATOM 1757 C CA . SER B 1 89 ? -43.814 -15.885 -8.294 1.00 26.69 83 SER B CA 1
ATOM 1758 C C . SER B 1 89 ? -44.414 -17.284 -8.369 1.00 24.36 83 SER B C 1
ATOM 1759 O O . SER B 1 89 ? -43.734 -18.274 -8.660 1.00 20.17 83 SER B O 1
ATOM 1762 N N . HIS B 1 90 ? -45.711 -17.345 -8.070 1.00 23.53 84 HIS B N 1
ATOM 1763 C CA . HIS B 1 90 ? -46.454 -18.597 -8.099 1.00 27.20 84 HIS B CA 1
ATOM 1764 C C . HIS B 1 90 ? -46.251 -19.358 -9.403 1.00 23.27 84 HIS B C 1
ATOM 1765 O O . HIS B 1 90 ? -46.126 -20.588 -9.402 1.00 23.73 84 HIS B O 1
ATOM 1772 N N . TRP B 1 91 ? -46.209 -18.643 -10.525 1.00 20.84 85 TRP B N 1
ATOM 1773 C CA . TRP B 1 91 ? -46.245 -19.256 -11.849 1.00 19.93 85 TRP B CA 1
ATOM 1774 C C . TRP B 1 91 ? -44.880 -19.524 -12.458 1.00 19.15 85 TRP B C 1
ATOM 1775 O O . TRP B 1 91 ? -44.814 -20.007 -13.593 1.00 21.87 85 TRP B O 1
ATOM 1786 N N . LEU B 1 92 ? -43.798 -19.243 -11.740 1.00 17.84 86 LEU B N 1
ATOM 1787 C CA . LEU B 1 92 ? -42.467 -19.589 -12.221 1.00 19.50 86 LEU B CA 1
ATOM 1788 C C . LEU B 1 92 ? -42.211 -21.055 -11.905 1.00 16.49 86 LEU B C 1
ATOM 1789 O O . LEU B 1 92 ? -41.969 -21.416 -10.750 1.00 16.97 86 LEU B O 1
ATOM 1794 N N . ASN B 1 93 ? -42.274 -21.897 -12.930 1.00 17.83 87 ASN B N 1
ATOM 1795 C CA . ASN B 1 93 ? -42.146 -23.334 -12.767 1.00 17.23 87 ASN B CA 1
ATOM 1796 C C . ASN B 1 93 ? -40.793 -23.823 -13.261 1.00 15.09 87 ASN B C 1
ATOM 1797 O O . ASN B 1 93 ? -40.113 -23.168 -14.054 1.00 14.58 87 ASN B O 1
ATOM 1802 N N . CYS B 1 94 ? -40.407 -24.989 -12.743 1.00 10.38 88 CYS B N 1
ATOM 1803 C CA . CYS B 1 94 ? -39.269 -25.778 -13.205 1.00 11.11 88 CYS B CA 1
ATOM 1804 C C . CYS B 1 94 ? -37.913 -25.135 -12.919 1.00 11.45 88 CYS B C 1
ATOM 1805 O O . CYS B 1 94 ? -36.886 -25.612 -13.422 1.00 9.84 88 CYS B O 1
ATOM 1808 N N . ARG B 1 95 ? -37.870 -24.097 -12.076 1.00 11.21 89 ARG B N 1
ATOM 1809 C CA . ARG B 1 95 ? -36.629 -23.366 -11.834 1.00 10.87 89 ARG B CA 1
ATOM 1810 C C . ARG B 1 95 ? -35.666 -24.080 -10.892 1.00 11.17 89 ARG B C 1
ATOM 1811 O O . ARG B 1 95 ? -34.480 -23.735 -10.875 1.00 9.45 89 ARG B O 1
ATOM 1819 N N . THR B 1 96 ? -36.143 -25.042 -10.102 1.00 8.79 90 THR B N 1
ATOM 1820 C CA . THR B 1 96 ? -35.265 -25.715 -9.151 1.00 8.77 90 THR B CA 1
ATOM 1821 C C . THR B 1 96 ? -34.073 -26.350 -9.856 1.00 8.12 90 THR B C 1
ATOM 1822 O O . THR B 1 96 ? -32.923 -26.173 -9.438 1.00 7.12 90 THR B O 1
ATOM 1826 N N . THR B 1 97 ? -34.331 -27.079 -10.943 1.00 6.64 91 THR B N 1
ATOM 1827 C CA . THR B 1 97 ? -33.256 -27.742 -11.672 1.00 5.96 91 THR B CA 1
ATOM 1828 C C . THR B 1 97 ? -32.326 -26.733 -12.341 1.00 6.59 91 THR B C 1
ATOM 1829 O O . THR B 1 97 ? -31.102 -26.905 -12.324 1.00 5.97 91 THR B O 1
ATOM 1833 N N . ILE B 1 98 ? -32.895 -25.686 -12.944 1.00 6.75 92 ILE B N 1
ATOM 1834 C CA . ILE B 1 98 ? -32.086 -24.644 -13.574 1.00 8.05 92 ILE B CA 1
ATOM 1835 C C . ILE B 1 98 ? -31.092 -24.053 -12.581 1.00 8.86 92 ILE B C 1
ATOM 1836 O O . ILE B 1 98 ? -29.890 -23.962 -12.856 1.00 8.18 92 ILE B O 1
ATOM 1841 N N . ASN B 1 99 ? -31.585 -23.621 -11.417 1.00 8.02 93 ASN B N 1
ATOM 1842 C CA . ASN B 1 99 ? -30.719 -22.946 -10.454 1.00 8.64 93 ASN B CA 1
ATOM 1843 C C . ASN B 1 99 ? -29.734 -23.924 -9.820 1.00 8.10 93 ASN B C 1
ATOM 1844 O O . ASN B 1 99 ? -28.588 -23.562 -9.531 1.00 8.52 93 ASN B O 1
ATOM 1849 N N . TYR B 1 100 ? -30.166 -25.170 -9.603 1.00 7.36 94 TYR B N 1
ATOM 1850 C CA . TYR B 1 100 ? -29.289 -26.190 -9.035 1.00 6.97 94 TYR B CA 1
ATOM 1851 C C . TYR B 1 100 ? -28.154 -26.513 -10.001 1.00 6.66 94 TYR B C 1
ATOM 1852 O O . TYR B 1 100 ? -26.985 -26.586 -9.605 1.00 7.11 94 TYR B O 1
ATOM 1861 N N . TYR B 1 101 ? -28.492 -26.685 -11.283 1.00 6.29 95 TYR B N 1
ATOM 1862 C CA . TYR B 1 101 ? -27.504 -26.958 -12.323 1.00 8.21 95 TYR B CA 1
ATOM 1863 C C . TYR B 1 101 ? -26.468 -25.841 -12.401 1.00 8.14 95 TYR B C 1
ATOM 1864 O O . TYR B 1 101 ? -25.257 -26.090 -12.371 1.00 7.31 95 TYR B O 1
ATOM 1873 N N . ARG B 1 102 ? -26.938 -24.594 -12.477 1.00 8.03 96 ARG B N 1
ATOM 1874 C CA . ARG B 1 102 ? -26.030 -23.452 -12.513 1.00 9.77 96 ARG B CA 1
ATOM 1875 C C . ARG B 1 102 ? -25.156 -23.394 -11.265 1.00 9.63 96 ARG B C 1
ATOM 1876 O O . ARG B 1 102 ? -23.963 -23.089 -11.347 1.00 10.59 96 ARG B O 1
ATOM 1884 N N . CYS B 1 103 ? -25.728 -23.681 -10.098 1.00 9.33 97 CYS B N 1
ATOM 1885 C CA . CYS B 1 103 ? -24.939 -23.595 -8.876 1.00 10.76 97 CYS B CA 1
ATOM 1886 C C . CYS B 1 103 ? -23.836 -24.648 -8.849 1.00 9.77 97 CYS B C 1
ATOM 1887 O O . CYS B 1 103 ? -22.688 -24.342 -8.502 1.00 10.17 97 CYS B O 1
ATOM 1890 N N . ILE B 1 104 ? -24.168 -25.894 -9.197 1.00 8.30 98 ILE B N 1
ATOM 1891 C CA . ILE B 1 104 ? -23.167 -26.958 -9.208 1.00 10.39 98 ILE B CA 1
ATOM 1892 C C . ILE B 1 104 ? -22.016 -26.613 -10.144 1.00 10.47 98 ILE B C 1
ATOM 1893 O O . ILE B 1 104 ? -20.848 -26.894 -9.849 1.00 11.53 98 ILE B O 1
ATOM 1898 N N . LEU B 1 105 ? -22.323 -25.998 -11.282 1.00 9.41 99 LEU B N 1
ATOM 1899 C CA . LEU B 1 105 ? -21.299 -25.690 -12.269 1.00 11.38 99 LEU B CA 1
ATOM 1900 C C . LEU B 1 105 ? -20.492 -24.449 -11.922 1.00 13.08 99 LEU B C 1
ATOM 1901 O O . LEU B 1 105 ? -19.548 -24.123 -12.650 1.00 15.15 99 LEU B O 1
ATOM 1906 N N . THR B 1 106 ? -20.839 -23.740 -10.845 1.00 11.28 100 THR B N 1
ATOM 1907 C CA . THR B 1 106 ? -19.902 -22.759 -10.317 1.00 16.20 100 THR B CA 1
ATOM 1908 C C . THR B 1 106 ? -18.766 -23.392 -9.529 1.00 17.92 100 THR B C 1
ATOM 1909 O O . THR B 1 106 ? -17.842 -22.676 -9.151 1.00 18.40 100 THR B O 1
ATOM 1913 N N . ASP B 1 107 ? -18.807 -24.692 -9.242 1.00 16.25 101 ASP B N 1
ATOM 1914 C CA . ASP B 1 107 ? -17.633 -25.332 -8.661 1.00 16.76 101 ASP B CA 1
ATOM 1915 C C . ASP B 1 107 ? -16.504 -25.316 -9.686 1.00 20.17 101 ASP B C 1
ATOM 1916 O O . ASP B 1 107 ? -16.697 -25.698 -10.843 1.00 18.96 101 ASP B O 1
ATOM 1921 N N . LYS B 1 108 ? -15.324 -24.849 -9.268 1.00 20.31 102 LYS B N 1
ATOM 1922 C CA . LYS B 1 108 ? -14.226 -24.654 -10.210 1.00 21.97 102 LYS B CA 1
ATOM 1923 C C . LYS B 1 108 ? -13.722 -25.954 -10.823 1.00 26.92 102 LYS B C 1
ATOM 1924 O O . LYS B 1 108 ? -12.965 -25.907 -11.801 1.00 30.06 102 LYS B O 1
ATOM 1930 N N . ARG B 1 109 ? -14.143 -27.106 -10.301 1.00 22.51 103 ARG B N 1
ATOM 1931 C CA . ARG B 1 109 ? -13.567 -28.396 -10.654 1.00 23.03 103 ARG B CA 1
ATOM 1932 C C . ARG B 1 109 ? -14.411 -29.192 -11.638 1.00 23.35 103 ARG B C 1
ATOM 1933 O O . ARG B 1 109 ? -13.975 -30.260 -12.080 1.00 26.57 103 ARG B O 1
ATOM 1941 N N . ILE B 1 110 ? -15.596 -28.708 -11.993 1.00 16.28 104 ILE B N 1
ATOM 1942 C CA . ILE B 1 110 ? -16.542 -29.463 -12.807 1.00 19.23 104 ILE B CA 1
ATOM 1943 C C . ILE B 1 110 ? -16.634 -28.817 -14.181 1.00 18.73 104 ILE B C 1
ATOM 1944 O O . ILE B 1 110 ? -17.085 -27.672 -14.312 1.00 19.90 104 ILE B O 1
ATOM 1949 N N . GLY B 1 111 ? -16.220 -29.561 -15.204 1.00 17.79 105 GLY B N 1
ATOM 1950 C CA . GLY B 1 111 ? -16.316 -29.111 -16.568 1.00 15.97 105 GLY B CA 1
ATOM 1951 C C . GLY B 1 111 ? -17.697 -29.363 -17.130 1.00 13.68 105 GLY B C 1
ATOM 1952 O O . GLY B 1 111 ? -18.211 -30.488 -17.100 1.00 12.08 105 GLY B O 1
ATOM 1953 N N . PRO B 1 112 ? -18.330 -28.310 -17.651 1.00 11.47 106 PRO B N 1
ATOM 1954 C CA . PRO B 1 112 ? -19.700 -28.460 -18.166 1.00 14.49 106 PRO B CA 1
ATOM 1955 C C . PRO B 1 112 ? -19.840 -29.468 -19.295 1.00 15.04 106 PRO B C 1
ATOM 1956 O O . PRO B 1 112 ? -20.892 -30.112 -19.402 1.00 12.44 106 PRO B O 1
ATOM 1960 N N . GLN B 1 113 ? -18.814 -29.643 -20.133 1.00 14.37 107 GLN B N 1
ATOM 1961 C CA . GLN B 1 113 ? -18.933 -30.563 -21.261 1.00 12.93 107 GLN B CA 1
ATOM 1962 C C . GLN B 1 113 ? -19.041 -32.015 -20.803 1.00 12.97 107 GLN B C 1
ATOM 1963 O O . GLN B 1 113 ? -19.941 -32.746 -21.230 1.00 11.85 107 GLN B O 1
ATOM 1969 N N . ARG B 1 114 ? -18.124 -32.464 -19.951 1.00 12.37 108 ARG B N 1
ATOM 1970 C CA . ARG B 1 114 ? -18.169 -33.860 -19.530 1.00 14.36 108 ARG B CA 1
ATOM 1971 C C . ARG B 1 114 ? -19.274 -34.097 -18.500 1.00 12.50 108 ARG B C 1
ATOM 1972 O O . ARG B 1 114 ? -19.758 -35.227 -18.359 1.00 10.50 108 ARG B O 1
ATOM 1980 N N . PHE B 1 115 ? -19.673 -33.049 -17.772 1.00 9.63 109 PHE B N 1
ATOM 1981 C CA . PHE B 1 115 ? -20.856 -33.125 -16.919 1.00 10.34 109 PHE B CA 1
ATOM 1982 C C . PHE B 1 115 ? -22.089 -33.442 -17.758 1.00 9.40 109 PHE B C 1
ATOM 1983 O O . PHE B 1 115 ? -22.820 -34.396 -17.470 1.00 10.27 109 PHE B O 1
ATOM 1991 N N . ASP B 1 116 ? -22.313 -32.664 -18.825 1.00 8.75 110 ASP B N 1
ATOM 1992 C CA . ASP B 1 116 ? -23.432 -32.918 -19.730 1.00 10.57 110 ASP B CA 1
ATOM 1993 C C . ASP B 1 116 ? -23.352 -34.307 -20.354 1.00 11.71 110 ASP B C 1
ATOM 1994 O O . ASP B 1 116 ? -24.369 -35.003 -20.468 1.00 9.93 110 ASP B O 1
ATOM 1999 N N . ARG B 1 117 ? -22.157 -34.715 -20.788 1.00 10.29 111 ARG B N 1
ATOM 2000 C CA . ARG B 1 117 ? -21.999 -36.015 -21.428 1.00 10.41 111 ARG B CA 1
ATOM 2001 C C . ARG B 1 117 ? -22.334 -37.148 -20.467 1.00 11.03 111 ARG B C 1
ATOM 2002 O O . ARG B 1 117 ? -22.924 -38.159 -20.865 1.00 11.22 111 ARG B O 1
ATOM 2010 N N . ALA B 1 118 ? -21.953 -37.001 -19.197 1.00 9.68 112 ALA B N 1
ATOM 2011 C CA . ALA B 1 118 ? -22.243 -38.030 -18.207 1.00 10.88 112 ALA B CA 1
ATOM 2012 C C . ALA B 1 118 ? -23.745 -38.203 -18.024 1.00 9.57 112 ALA B C 1
ATOM 2013 O O . ALA B 1 118 ? -24.252 -39.329 -17.964 1.00 7.98 112 ALA B O 1
ATOM 2015 N N . ILE B 1 119 ? -24.471 -37.089 -17.913 1.00 8.57 113 ILE B N 1
ATOM 2016 C CA . ILE B 1 119 ? -25.913 -37.167 -17.709 1.00 10.03 113 ILE B CA 1
ATOM 2017 C C . ILE B 1 119 ? -26.608 -37.735 -18.938 1.00 10.52 113 ILE B C 1
ATOM 2018 O O . ILE B 1 119 ? -27.585 -38.484 -18.822 1.00 10.87 113 ILE B O 1
ATOM 2023 N N . GLN B 1 120 ? -26.119 -37.391 -20.132 1.00 9.73 114 GLN B N 1
ATOM 2024 C CA . GLN B 1 120 ? -26.700 -37.945 -21.350 1.00 12.21 114 GLN B CA 1
ATOM 2025 C C . GLN B 1 120 ? -26.457 -39.449 -21.459 1.00 11.06 114 GLN B C 1
ATOM 2026 O O . GLN B 1 120 ? -27.329 -40.181 -21.938 1.00 13.48 114 GLN B O 1
ATOM 2032 N N . GLU B 1 121 ? -25.291 -39.929 -21.011 1.00 9.65 115 GLU B N 1
ATOM 2033 C CA . GLU B 1 121 ? -25.049 -41.369 -20.962 1.00 10.62 115 GLU B CA 1
ATOM 2034 C C . GLU B 1 121 ? -25.922 -42.034 -19.906 1.00 9.92 115 GLU B C 1
ATOM 2035 O O . GLU B 1 121 ? -26.468 -43.120 -20.134 1.00 10.84 115 GLU B O 1
ATOM 2041 N N . TYR B 1 122 ? -26.051 -41.403 -18.738 1.00 8.38 116 TYR B N 1
ATOM 2042 C CA . TYR B 1 122 ? -26.859 -41.980 -17.671 1.00 9.00 116 TYR B CA 1
ATOM 2043 C C . TYR B 1 122 ? -28.314 -42.073 -18.106 1.00 9.92 116 TYR B C 1
ATOM 2044 O O . TYR B 1 122 ? -29.023 -43.027 -17.756 1.00 9.71 116 TYR B O 1
ATOM 2053 N N . ASP B 1 123 ? -28.768 -41.083 -18.880 1.00 7.80 117 ASP B N 1
ATOM 2054 C CA . ASP B 1 123 ? -30.136 -41.065 -19.388 1.00 9.01 117 ASP B CA 1
ATOM 2055 C C . ASP B 1 123 ? -30.451 -42.331 -20.172 1.00 8.62 117 ASP B C 1
ATOM 2056 O O . ASP B 1 123 ? -31.560 -42.871 -20.079 1.00 8.59 117 ASP B O 1
ATOM 2061 N N . LYS B 1 124 ? -29.477 -42.825 -20.942 1.00 10.14 118 LYS B N 1
ATOM 2062 C CA . LYS B 1 124 ? -29.683 -43.999 -21.782 1.00 10.68 118 LYS B CA 1
ATOM 2063 C C . LYS B 1 124 ? -29.867 -45.279 -20.978 1.00 12.46 118 LYS B C 1
ATOM 2064 O O . LYS B 1 124 ? -30.387 -46.263 -21.516 1.00 11.70 118 LYS B O 1
ATOM 2070 N N . THR B 1 125 ? -29.453 -45.297 -19.712 1.00 10.21 119 THR B N 1
ATOM 2071 C CA . THR B 1 125 ? -29.577 -46.491 -18.885 1.00 13.80 119 THR B CA 1
ATOM 2072 C C . THR B 1 125 ? -30.915 -46.590 -18.167 1.00 11.41 119 THR B C 1
ATOM 2073 O O . THR B 1 125 ? -31.170 -47.600 -17.502 1.00 12.97 119 THR B O 1
ATOM 2077 N N . ILE B 1 126 ? -31.767 -45.576 -18.278 1.00 11.06 120 ILE B N 1
ATOM 2078 C CA . ILE B 1 126 ? -33.039 -45.530 -17.569 1.00 11.06 120 ILE B CA 1
ATOM 2079 C C . ILE B 1 126 ? -34.152 -45.715 -18.588 1.00 13.55 120 ILE B C 1
ATOM 2080 O O . ILE B 1 126 ? -34.255 -44.948 -19.554 1.00 10.86 120 ILE B O 1
ATOM 2085 N N . ASN B 1 127 ? -34.987 -46.731 -18.371 1.00 11.52 121 ASN B N 1
ATOM 2086 C CA . ASN B 1 127 ? -36.049 -47.100 -19.301 1.00 12.63 121 ASN B CA 1
ATOM 2087 C C . ASN B 1 127 ? -37.361 -47.125 -18.528 1.00 14.82 121 ASN B C 1
ATOM 2088 O O . ASN B 1 127 ? -37.615 -48.053 -17.752 1.00 13.78 121 ASN B O 1
ATOM 2093 N N . ILE B 1 128 ? -38.192 -46.109 -18.740 1.00 12.67 122 ILE B N 1
ATOM 2094 C CA . ILE B 1 128 ? -39.381 -45.900 -17.920 1.00 17.12 122 ILE B CA 1
ATOM 2095 C C . ILE B 1 128 ? -40.636 -45.640 -18.753 1.00 23.61 122 ILE B C 1
ATOM 2096 O O . ILE B 1 128 ? -40.585 -45.449 -19.968 1.00 20.04 122 ILE B O 1
#

Sequence (251 aa):
EFENPSKKCEEKFKNDASKMACIPHCKYQYYGFVAMDNNIAKPEIRTFSNVLIKYNVVDKSLKADIRKIMHECAKKVKKQAREDSHWLNCRTTINYYRCILLTDKRIGPQRFDRAIQEYDKTINIAEAEFENPSKKCEEKFKNDASKMACIPHCKYQYYGFVAMDNNIAKPEIRTFSNVLIKYNVVDKSLKADIIRKIMHECAKKVKKQAREDSHWLNCRTTINYYRCILTDKRIGPQRFDRAIQEYDKTINI